Protein AF-A0A5B6TM51-F1 (afdb_monomer_lite)

Organism: NCBI:txid2595005

pLDDT: mean 73.79, std 20.95, range [33.84, 98.06]

Structure (mmCIF, N/CA/C/O backbone):
data_AF-A0A5B6TM51-F1
#
_entry.id   AF-A0A5B6TM51-F1
#
loop_
_atom_site.group_PDB
_atom_site.id
_atom_site.type_symbol
_atom_site.label_atom_id
_atom_site.label_alt_id
_atom_site.label_comp_id
_atom_site.label_asym_id
_atom_site.label_entity_id
_atom_site.label_seq_id
_atom_site.pdbx_PDB_ins_code
_atom_site.Cartn_x
_atom_site.Cartn_y
_atom_site.Cartn_z
_atom_site.occupancy
_atom_site.B_iso_or_equiv
_atom_site.auth_seq_id
_atom_site.auth_comp_id
_atom_site.auth_asym_id
_atom_site.auth_atom_id
_atom_site.pdbx_PDB_model_num
ATOM 1 N N . MET A 1 1 ? -27.254 41.880 65.703 1.00 46.19 1 MET A N 1
ATOM 2 C CA . MET A 1 1 ? -27.679 41.500 64.339 1.00 46.19 1 MET A CA 1
ATOM 3 C C . MET A 1 1 ? -27.504 42.712 63.440 1.00 46.19 1 MET A C 1
ATOM 5 O O . MET A 1 1 ? -28.340 43.599 63.486 1.00 46.19 1 MET A O 1
ATOM 9 N N . LEU A 1 2 ? -26.399 42.795 62.694 1.00 40.69 2 LEU A N 1
ATOM 10 C CA . LEU A 1 2 ? -26.205 43.818 61.663 1.00 40.69 2 LEU A CA 1
ATOM 11 C C . LEU A 1 2 ? -25.762 43.114 60.376 1.00 40.69 2 LEU A C 1
ATOM 13 O O . LEU A 1 2 ? -24.890 42.245 60.404 1.00 40.69 2 LEU A O 1
ATOM 17 N N . PHE A 1 3 ? -26.464 43.439 59.297 1.00 38.25 3 PHE A N 1
ATOM 18 C CA . PHE A 1 3 ? -26.450 42.774 58.002 1.00 38.25 3 PHE A CA 1
ATOM 19 C C . PHE A 1 3 ? -25.117 42.935 57.258 1.00 38.25 3 PHE A C 1
ATOM 21 O O . PHE A 1 3 ? -24.531 44.014 57.217 1.00 38.25 3 PHE A O 1
ATOM 28 N N . ARG A 1 4 ? -24.686 41.842 56.618 1.00 45.03 4 ARG A N 1
ATOM 29 C CA . ARG A 1 4 ? -23.645 41.806 55.585 1.00 45.03 4 ARG A CA 1
ATOM 30 C C . ARG A 1 4 ? -24.209 42.349 54.272 1.00 45.03 4 ARG A C 1
ATOM 32 O O . ARG A 1 4 ? -25.268 41.888 53.865 1.00 45.03 4 ARG A O 1
ATOM 39 N N . LEU A 1 5 ? -23.456 43.193 53.570 1.00 40.41 5 LEU A N 1
ATOM 40 C CA . LEU A 1 5 ? -23.577 43.405 52.123 1.00 40.41 5 LEU A CA 1
ATOM 41 C C . LEU A 1 5 ? -22.170 43.675 51.565 1.00 40.41 5 LEU A C 1
ATOM 43 O O . LEU A 1 5 ? -21.639 44.771 51.697 1.00 40.41 5 LEU A O 1
ATOM 47 N N . PHE A 1 6 ? -21.554 42.647 50.980 1.00 41.78 6 PHE A N 1
ATOM 48 C CA . PHE A 1 6 ? -20.416 42.793 50.072 1.00 41.78 6 PHE A CA 1
ATOM 49 C C . PHE A 1 6 ? -20.972 42.695 48.649 1.00 41.78 6 PHE A C 1
ATOM 51 O O . PHE A 1 6 ? -21.435 41.631 48.241 1.00 41.78 6 PHE A O 1
ATOM 58 N N . SER A 1 7 ? -20.948 43.804 47.912 1.00 41.28 7 SER A N 1
ATOM 59 C CA . SER A 1 7 ? -21.192 43.818 46.469 1.00 41.28 7 SER A CA 1
ATOM 60 C C . SER A 1 7 ? -19.951 43.296 45.752 1.00 41.28 7 SER A C 1
ATOM 62 O O . SER A 1 7 ? -18.908 43.946 45.768 1.00 41.28 7 SER A O 1
ATOM 64 N N . ALA A 1 8 ? -20.062 42.134 45.114 1.00 43.88 8 ALA A N 1
ATOM 65 C CA . ALA A 1 8 ? -19.088 41.661 44.141 1.00 43.88 8 ALA A CA 1
ATOM 66 C C . ALA A 1 8 ? -19.575 42.052 42.737 1.00 43.88 8 ALA A C 1
ATOM 68 O O . ALA A 1 8 ? -20.583 41.537 42.257 1.00 43.88 8 ALA A O 1
ATOM 69 N N . LEU A 1 9 ? -18.869 42.986 42.094 1.00 42.53 9 LEU A N 1
ATOM 70 C CA . LEU A 1 9 ? -19.000 43.251 40.663 1.00 42.53 9 LEU A CA 1
ATOM 71 C C . LEU A 1 9 ? -18.382 42.067 39.903 1.00 42.53 9 LEU A C 1
ATOM 73 O O . LEU A 1 9 ? -17.167 41.873 39.944 1.00 42.53 9 LEU A O 1
ATOM 77 N N . LEU A 1 10 ? -19.206 41.282 39.210 1.00 43.78 10 LEU A N 1
ATOM 78 C CA . LEU A 1 10 ? -18.743 40.275 38.257 1.00 43.78 10 LEU A CA 1
ATOM 79 C C . LEU A 1 10 ? -18.603 40.943 36.879 1.00 43.78 10 LEU A C 1
ATOM 81 O O . LEU A 1 10 ? -19.596 41.249 36.222 1.00 43.78 10 LEU A O 1
ATOM 85 N N . LEU A 1 11 ? -17.367 41.192 36.448 1.00 43.44 11 LEU A N 1
ATOM 86 C CA . LEU A 1 11 ? -17.052 41.550 35.065 1.00 43.44 11 LEU A CA 1
ATOM 87 C C . LEU A 1 11 ? -17.173 40.289 34.200 1.00 43.44 11 LEU A C 1
ATOM 89 O O . LEU A 1 11 ? -16.293 39.432 34.213 1.00 43.44 11 LEU A O 1
ATOM 93 N N . ILE A 1 12 ? -18.270 40.173 33.452 1.00 47.31 12 ILE A N 1
ATOM 94 C CA . ILE A 1 12 ? -18.418 39.168 32.395 1.00 47.31 12 ILE A CA 1
ATOM 95 C C . ILE A 1 12 ? -17.698 39.713 31.159 1.00 47.31 12 ILE A C 1
ATOM 97 O O . ILE A 1 12 ? -18.241 40.510 30.398 1.00 47.31 12 ILE A O 1
ATOM 101 N N . GLY A 1 13 ? -16.440 39.309 30.987 1.00 40.97 13 GLY A N 1
ATOM 102 C CA . GLY A 1 13 ? -15.734 39.460 29.722 1.00 40.97 13 GLY A CA 1
ATOM 103 C C . GLY A 1 13 ? -16.291 38.459 28.713 1.00 40.97 13 GLY A C 1
ATOM 104 O O . GLY A 1 13 ? -16.010 37.266 28.806 1.00 40.97 13 GLY A O 1
ATOM 105 N N . CYS A 1 14 ? -17.081 38.932 27.751 1.00 39.59 14 CYS A N 1
ATOM 106 C CA . CYS A 1 14 ? -17.428 38.156 26.565 1.00 39.59 14 CYS A CA 1
ATOM 107 C C . CYS A 1 14 ? -16.173 37.988 25.700 1.00 39.59 14 CYS A C 1
ATOM 109 O O . CYS A 1 14 ? -15.842 38.857 24.896 1.00 39.59 14 CYS A O 1
ATOM 111 N N . VAL A 1 15 ? -15.473 36.865 25.857 1.00 45.78 15 VAL A N 1
ATOM 112 C CA . VAL A 1 15 ? -14.545 36.374 24.836 1.00 45.78 15 VAL A CA 1
ATOM 113 C C . VAL A 1 15 ? -15.400 35.752 23.740 1.00 45.78 15 VAL A C 1
ATOM 115 O O . VAL A 1 15 ? -15.886 34.629 23.853 1.00 45.78 15 VAL A O 1
ATOM 118 N N . SER A 1 16 ? -15.635 36.518 22.683 1.00 40.84 16 SER A N 1
ATOM 119 C CA . SER A 1 16 ? -16.153 36.011 21.420 1.00 40.84 16 SER A CA 1
ATOM 120 C C . SER A 1 16 ? -15.113 35.072 20.802 1.00 40.84 16 SER A C 1
ATOM 122 O O . SER A 1 16 ? -14.203 35.516 20.107 1.00 40.84 16 SER A O 1
ATOM 124 N N . CYS A 1 17 ? -15.235 33.770 21.071 1.00 33.84 17 CYS A N 1
ATOM 125 C CA . CYS A 1 17 ? -14.559 32.736 20.296 1.00 33.84 17 CYS A CA 1
ATOM 126 C C . CYS A 1 17 ? -15.222 32.662 18.919 1.00 33.84 17 CYS A C 1
ATOM 128 O O . CYS A 1 17 ? -16.233 31.986 18.733 1.00 33.84 17 CYS A O 1
ATOM 130 N N . SER A 1 18 ? -14.655 33.362 17.940 1.00 39.97 18 SER A N 1
ATOM 131 C CA . SER A 1 18 ? -14.829 32.990 16.542 1.00 39.97 18 SER A CA 1
ATOM 132 C C . SER A 1 18 ? -14.228 31.593 16.363 1.00 39.97 18 SER A C 1
ATOM 134 O O . SER A 1 18 ? -13.006 31.445 16.416 1.00 39.97 18 SER A O 1
ATOM 136 N N . LEU A 1 19 ? -15.067 30.569 16.180 1.00 40.62 19 LEU A N 1
ATOM 137 C CA . LEU A 1 19 ? -14.629 29.300 15.603 1.00 40.62 19 LEU A CA 1
ATOM 138 C C . LEU A 1 19 ? -14.178 29.576 14.164 1.00 40.62 19 LEU A C 1
ATOM 140 O O . LEU A 1 19 ? -14.975 29.566 13.231 1.00 40.62 19 LEU A O 1
ATOM 144 N N . SER A 1 20 ? -12.895 29.870 13.992 1.00 45.16 20 SER A N 1
ATOM 145 C CA . SER A 1 20 ? -12.215 29.628 12.729 1.00 45.16 20 SER A CA 1
ATOM 146 C C . SER A 1 20 ? -11.986 28.122 12.617 1.00 45.16 20 SER A C 1
ATOM 148 O O . SER A 1 20 ? -11.352 27.544 13.502 1.00 45.16 20 SER A O 1
ATOM 150 N N . ASP A 1 21 ? -12.511 27.506 11.556 1.00 42.22 21 ASP A N 1
ATOM 151 C CA . ASP A 1 21 ? -12.253 26.113 11.185 1.00 42.22 21 ASP A CA 1
ATOM 152 C C . ASP A 1 21 ? -10.770 25.753 11.372 1.00 42.22 21 ASP A C 1
ATOM 154 O O . ASP A 1 21 ? -9.905 26.478 10.857 1.00 42.22 21 ASP A O 1
ATOM 158 N N . PRO A 1 22 ? -10.432 24.640 12.049 1.00 41.81 22 PRO A N 1
ATOM 159 C CA . PRO A 1 22 ? -9.067 24.165 12.076 1.00 41.81 22 PRO A CA 1
ATOM 160 C C . PRO A 1 22 ? -8.763 23.582 10.696 1.00 41.81 22 PRO A C 1
ATOM 162 O O . PRO A 1 22 ? -8.897 22.387 10.443 1.00 41.81 22 PRO A O 1
ATOM 165 N N . LYS A 1 23 ? -8.307 24.440 9.781 1.00 40.28 23 LYS A N 1
ATOM 166 C CA . LYS A 1 23 ? -7.309 24.019 8.802 1.00 40.28 23 LYS A CA 1
ATOM 167 C C . LYS A 1 23 ? -6.069 23.672 9.611 1.00 40.28 23 LYS A C 1
ATOM 169 O O . LYS A 1 23 ? -5.224 24.527 9.855 1.00 40.28 23 LYS A O 1
ATOM 174 N N . GLU A 1 24 ? -6.051 22.439 10.102 1.00 43.78 24 GLU A N 1
ATOM 175 C CA . GLU A 1 24 ? -4.876 21.790 10.656 1.00 43.78 24 GLU A CA 1
ATOM 176 C C . GLU A 1 24 ? -3.699 22.117 9.737 1.00 43.78 24 GLU A C 1
ATOM 178 O O . GLU A 1 24 ? -3.767 21.940 8.518 1.00 43.78 24 GLU A O 1
ATOM 183 N N . ASP A 1 25 ? -2.679 22.732 10.318 1.00 43.03 25 ASP A N 1
ATOM 184 C CA . ASP A 1 25 ? -1.524 23.251 9.611 1.00 43.03 25 ASP A CA 1
ATOM 185 C C . ASP A 1 25 ? -0.758 22.085 8.969 1.00 43.03 25 ASP A C 1
ATOM 187 O O . ASP A 1 25 ? 0.078 21.433 9.596 1.00 43.03 25 ASP A O 1
ATOM 191 N N . TYR A 1 26 ? -1.068 21.799 7.702 1.00 44.38 26 TYR A N 1
ATOM 192 C CA . TYR A 1 26 ? -0.445 20.738 6.907 1.00 44.38 26 TYR A CA 1
ATOM 193 C C . TYR A 1 26 ? 1.084 20.886 6.799 1.00 44.38 26 TYR A C 1
ATOM 195 O O . TYR A 1 26 ? 1.758 19.939 6.391 1.00 44.38 26 TYR A O 1
ATOM 203 N N . HIS A 1 27 ? 1.654 22.038 7.176 1.00 42.34 27 HIS A N 1
ATOM 204 C CA . HIS A 1 27 ? 3.101 22.224 7.245 1.00 42.34 27 HIS A CA 1
ATOM 205 C C . HIS A 1 27 ? 3.721 21.669 8.537 1.00 42.34 27 HIS A C 1
ATOM 207 O O . HIS A 1 27 ? 4.884 21.269 8.509 1.00 42.34 27 HIS A O 1
ATOM 213 N N . ALA A 1 28 ? 2.965 21.552 9.633 1.00 40.12 28 ALA A N 1
ATOM 214 C CA . ALA A 1 28 ? 3.459 21.045 10.917 1.00 40.12 28 ALA A CA 1
ATOM 215 C C . ALA A 1 28 ? 3.491 19.503 11.014 1.00 40.12 28 ALA A C 1
ATOM 217 O O . ALA A 1 28 ? 4.159 18.951 11.886 1.00 40.12 28 ALA A O 1
ATOM 218 N N . LEU A 1 29 ? 2.812 18.793 10.104 1.00 43.94 29 LEU A N 1
ATOM 219 C CA . LEU A 1 29 ? 2.843 17.322 10.005 1.00 43.94 29 LEU A CA 1
ATOM 220 C C . LEU A 1 29 ? 3.996 16.792 9.134 1.00 43.94 29 LEU A C 1
ATOM 222 O O . LEU A 1 29 ? 4.202 15.578 9.034 1.00 43.94 29 LEU A O 1
ATOM 226 N N . ALA A 1 30 ? 4.784 17.684 8.528 1.00 42.19 30 ALA A N 1
ATOM 227 C CA . ALA A 1 30 ? 6.019 17.310 7.861 1.00 42.19 30 ALA A CA 1
ATOM 228 C C . ALA A 1 30 ? 7.044 16.826 8.907 1.00 42.19 30 ALA A C 1
ATOM 230 O O . ALA A 1 30 ? 7.737 17.617 9.535 1.00 42.19 30 ALA A O 1
ATOM 231 N N . ALA A 1 31 ? 7.135 15.499 9.038 1.00 47.44 31 ALA A N 1
ATOM 232 C CA . ALA A 1 31 ? 8.175 14.739 9.741 1.00 47.44 31 ALA A CA 1
ATOM 233 C C . ALA A 1 31 ? 7.997 14.500 11.253 1.00 47.44 31 ALA A C 1
ATOM 235 O O . ALA A 1 31 ? 8.948 14.623 12.024 1.00 47.44 31 ALA A O 1
ATOM 236 N N . LYS A 1 32 ? 6.829 14.007 11.685 1.00 51.44 32 LYS A N 1
ATOM 237 C CA . LYS A 1 32 ? 6.806 13.188 12.908 1.00 51.44 32 LYS A CA 1
ATOM 238 C C . LYS A 1 32 ? 7.339 11.794 12.572 1.00 51.44 32 LYS A C 1
ATOM 240 O O . LYS A 1 32 ? 6.591 10.937 12.114 1.00 51.44 32 LYS A O 1
ATOM 245 N N . GLU A 1 33 ? 8.641 11.600 12.761 1.00 58.62 33 GLU A N 1
ATOM 246 C CA . GLU A 1 33 ? 9.280 10.294 12.608 1.00 58.62 33 GLU A CA 1
ATOM 247 C C . GLU A 1 33 ? 8.725 9.329 13.665 1.00 58.62 33 GLU A C 1
ATOM 249 O O . GLU A 1 33 ? 8.990 9.474 14.859 1.00 58.62 33 GLU A O 1
ATOM 254 N N . ILE A 1 34 ? 7.926 8.352 13.238 1.00 63.00 34 ILE A N 1
ATOM 255 C CA . ILE A 1 34 ? 7.508 7.244 14.100 1.00 63.00 34 ILE A CA 1
ATOM 256 C C . ILE A 1 34 ? 8.471 6.095 13.825 1.00 63.00 34 ILE A C 1
ATOM 258 O O . ILE A 1 34 ? 8.417 5.482 12.760 1.00 63.00 34 ILE A O 1
ATOM 262 N N . LYS A 1 35 ? 9.370 5.836 14.780 1.00 61.06 35 LYS A N 1
ATOM 263 C CA . LYS A 1 35 ? 10.218 4.642 14.788 1.00 61.06 35 LYS A CA 1
ATOM 264 C C . LYS A 1 35 ? 9.489 3.534 15.522 1.00 61.06 35 LYS A C 1
ATOM 266 O O . LYS A 1 35 ? 9.527 3.468 16.748 1.00 61.06 35 LYS A O 1
ATOM 271 N N . GLU A 1 36 ? 8.841 2.655 14.775 1.00 61.97 36 GLU A N 1
ATOM 272 C CA . GLU A 1 36 ? 8.245 1.442 15.325 1.00 61.97 36 GLU A CA 1
ATOM 273 C C . GLU A 1 36 ? 8.838 0.237 14.599 1.00 61.97 36 GLU A C 1
ATOM 275 O O . GLU A 1 36 ? 8.835 0.203 13.378 1.00 61.97 36 GLU A O 1
ATOM 280 N N . LYS A 1 37 ? 9.366 -0.752 15.335 1.00 66.44 37 LYS A N 1
ATOM 281 C CA . LYS A 1 37 ? 9.727 -2.084 14.797 1.00 66.44 37 LYS A CA 1
ATOM 282 C C . LYS A 1 37 ? 10.584 -2.076 13.508 1.00 66.44 37 LYS A C 1
ATOM 284 O O . LYS A 1 37 ? 10.422 -2.948 12.666 1.00 66.44 37 LYS A O 1
ATOM 289 N N . GLY A 1 38 ? 11.503 -1.116 13.361 1.00 81.81 38 GLY A N 1
ATOM 290 C CA . GLY A 1 38 ? 12.378 -1.008 12.181 1.00 81.81 38 GLY A CA 1
ATOM 291 C C . GLY A 1 38 ? 11.788 -0.229 10.998 1.00 81.81 38 GLY A C 1
ATOM 292 O O . GLY A 1 38 ? 12.394 -0.203 9.930 1.00 81.81 38 GLY A O 1
ATOM 293 N N . PHE A 1 39 ? 10.644 0.431 11.189 1.00 84.00 39 PHE A N 1
ATOM 294 C CA . PHE A 1 39 ? 10.015 1.309 10.206 1.00 84.00 39 PHE A CA 1
ATOM 295 C C . PHE A 1 39 ? 10.262 2.781 10.532 1.00 84.00 39 PHE A C 1
ATOM 297 O O . PHE A 1 39 ? 10.305 3.172 11.699 1.00 84.00 39 PHE A O 1
ATOM 304 N N . ILE A 1 40 ? 10.394 3.591 9.485 1.00 90.31 40 ILE A N 1
ATOM 305 C CA . ILE A 1 40 ? 10.476 5.050 9.532 1.00 90.31 40 ILE A CA 1
ATOM 306 C C . ILE A 1 40 ? 9.285 5.598 8.748 1.00 90.31 40 ILE A C 1
ATOM 308 O O . ILE A 1 40 ? 9.154 5.323 7.554 1.00 90.31 40 ILE A O 1
ATOM 312 N N . ALA A 1 41 ? 8.427 6.378 9.407 1.00 92.06 41 ALA A N 1
ATOM 313 C CA . ALA A 1 41 ? 7.322 7.085 8.763 1.00 92.06 41 ALA A CA 1
ATOM 314 C C . ALA A 1 41 ? 7.600 8.593 8.667 1.00 92.06 41 ALA A C 1
ATOM 316 O O . ALA A 1 41 ? 8.087 9.195 9.621 1.00 92.06 41 ALA A O 1
ATOM 317 N N . SER A 1 42 ? 7.282 9.217 7.533 1.00 92.62 42 SER A N 1
ATOM 318 C CA . SER A 1 42 ? 7.432 10.664 7.323 1.00 92.62 42 SER A CA 1
ATOM 319 C C . SER A 1 42 ? 6.354 11.222 6.389 1.00 92.62 42 SER A C 1
ATOM 321 O O . SER A 1 42 ? 5.788 10.501 5.571 1.00 92.62 42 SER A O 1
ATOM 323 N N . GLY A 1 43 ? 6.040 12.513 6.509 1.00 92.00 43 GLY A N 1
ATOM 324 C CA . GLY A 1 43 ? 5.057 13.166 5.640 1.00 92.00 43 GLY A CA 1
ATOM 325 C C . GLY A 1 43 ? 5.591 13.395 4.222 1.00 92.00 43 GLY A C 1
ATOM 326 O O . GLY A 1 43 ? 6.766 13.713 4.035 1.00 92.00 43 GLY A O 1
ATOM 327 N N . VAL A 1 44 ? 4.723 13.286 3.215 1.00 91.25 44 VAL A N 1
ATOM 328 C CA . VAL A 1 44 ? 5.056 13.620 1.823 1.00 91.25 44 VAL A CA 1
ATOM 329 C C . VAL A 1 44 ? 4.710 15.086 1.551 1.00 91.25 44 VAL A C 1
ATOM 331 O O . VAL A 1 44 ? 3.542 15.473 1.545 1.00 91.25 44 VAL A O 1
ATOM 334 N N . LEU A 1 45 ? 5.730 15.907 1.280 1.00 89.69 45 LEU A N 1
ATOM 335 C CA . LEU A 1 45 ? 5.606 17.364 1.146 1.00 89.69 45 LEU A CA 1
ATOM 336 C C . LEU A 1 45 ? 4.461 17.803 0.215 1.00 89.69 45 LEU A C 1
ATOM 338 O O . LEU A 1 45 ? 4.448 17.484 -0.977 1.00 89.69 45 LEU A O 1
ATOM 342 N N . GLY A 1 46 ? 3.549 18.627 0.732 1.00 89.31 46 GLY A N 1
ATOM 343 C CA . GLY A 1 46 ? 2.426 19.178 -0.032 1.00 89.31 46 GLY A CA 1
ATOM 344 C C . GLY A 1 46 ? 1.307 18.170 -0.304 1.00 89.31 46 GLY A C 1
ATOM 345 O O . GLY A 1 46 ? 0.538 18.364 -1.242 1.00 89.31 46 GLY A O 1
ATOM 346 N N . THR A 1 47 ? 1.244 17.082 0.465 1.00 91.94 47 THR A N 1
ATOM 347 C CA . THR A 1 47 ? 0.139 16.117 0.454 1.00 91.94 47 THR A CA 1
ATOM 348 C C . THR A 1 47 ? -0.135 15.607 1.873 1.00 91.94 47 THR A C 1
ATOM 350 O O . THR A 1 47 ? 0.774 15.634 2.700 1.00 91.94 47 THR A O 1
ATOM 353 N N . PRO A 1 48 ? -1.336 15.080 2.146 1.00 94.12 48 PRO A N 1
ATOM 354 C CA . PRO A 1 48 ? -1.625 14.331 3.374 1.00 94.12 48 PRO A CA 1
ATOM 355 C C . PRO A 1 48 ? -1.035 12.903 3.394 1.00 94.12 48 PRO A C 1
ATOM 357 O O . PRO A 1 48 ? -1.255 12.163 4.348 1.00 94.12 48 PRO A O 1
ATOM 360 N N . ASN A 1 49 ? -0.299 12.485 2.356 1.00 95.69 49 ASN A N 1
ATOM 361 C CA . ASN A 1 49 ? 0.246 11.132 2.258 1.00 95.69 49 ASN A CA 1
ATOM 362 C C . ASN A 1 49 ? 1.427 10.917 3.218 1.00 95.69 49 ASN A C 1
ATOM 364 O O . ASN A 1 49 ? 2.179 11.846 3.533 1.00 95.69 49 ASN A O 1
ATOM 368 N N . VAL A 1 50 ? 1.644 9.659 3.608 1.00 95.94 50 VAL A N 1
ATOM 369 C CA . VAL A 1 50 ? 2.715 9.264 4.538 1.00 95.94 50 VAL A CA 1
ATOM 370 C C . VAL A 1 50 ? 3.643 8.254 3.875 1.00 95.94 50 VAL A C 1
ATOM 372 O O . VAL A 1 50 ? 3.214 7.179 3.470 1.00 95.94 50 VAL A O 1
ATOM 375 N N . LEU A 1 51 ? 4.925 8.588 3.769 1.00 95.38 51 LEU A N 1
ATOM 376 C CA . LEU A 1 51 ? 5.992 7.694 3.330 1.00 95.38 51 LEU A CA 1
ATOM 377 C C . LEU A 1 51 ? 6.377 6.755 4.477 1.00 95.38 51 LEU A C 1
ATOM 379 O O . LEU A 1 51 ? 6.630 7.215 5.586 1.00 95.38 51 LEU A O 1
ATOM 383 N N . ILE A 1 52 ? 6.468 5.457 4.194 1.00 94.75 52 ILE A N 1
ATOM 384 C CA . ILE A 1 52 ? 6.933 4.414 5.113 1.00 94.75 52 ILE A CA 1
ATOM 385 C C . ILE A 1 52 ? 8.155 3.739 4.499 1.00 94.75 52 ILE A C 1
ATOM 387 O O . ILE A 1 52 ? 8.113 3.272 3.357 1.00 94.75 52 ILE A O 1
ATOM 391 N N . GLN A 1 53 ? 9.239 3.662 5.262 1.00 92.75 53 GLN A N 1
ATOM 392 C CA . GLN A 1 53 ? 10.493 3.038 4.856 1.00 92.75 53 GLN A CA 1
ATOM 393 C C . GLN A 1 53 ? 10.917 1.976 5.865 1.00 92.75 53 GLN A C 1
ATOM 395 O O . GLN A 1 53 ? 10.804 2.174 7.071 1.00 92.75 53 GLN A O 1
ATOM 400 N N . ALA A 1 54 ? 11.425 0.867 5.344 1.00 89.44 54 ALA A N 1
ATOM 401 C CA . ALA A 1 54 ? 12.081 -0.208 6.073 1.00 89.44 54 ALA A CA 1
ATOM 402 C C . ALA A 1 54 ? 13.412 -0.534 5.382 1.00 89.44 54 ALA A C 1
ATOM 404 O O . ALA A 1 54 ? 13.710 0.015 4.319 1.00 89.44 54 ALA A O 1
ATOM 405 N N . GLU A 1 55 ? 14.179 -1.467 5.943 1.00 87.69 55 GLU A N 1
ATOM 406 C CA . GLU A 1 55 ? 15.395 -1.979 5.298 1.00 87.69 55 GLU A CA 1
ATOM 407 C C . GLU A 1 55 ? 15.103 -2.599 3.920 1.00 87.69 55 GLU A C 1
ATOM 409 O O . GLU A 1 55 ? 15.848 -2.378 2.969 1.00 87.69 55 GLU A O 1
ATOM 414 N N . ASP A 1 56 ? 13.990 -3.326 3.790 1.00 87.38 56 ASP A N 1
ATOM 415 C CA . ASP A 1 56 ? 13.695 -4.163 2.624 1.00 87.38 56 ASP A CA 1
ATOM 416 C C . ASP A 1 56 ? 12.447 -3.734 1.830 1.00 87.38 56 ASP A C 1
ATOM 418 O O . ASP A 1 56 ? 12.062 -4.398 0.863 1.00 87.38 56 ASP A O 1
ATOM 422 N N . PHE A 1 57 ? 11.797 -2.628 2.211 1.00 90.38 57 PHE A N 1
ATOM 423 C CA . PHE A 1 57 ? 10.731 -2.045 1.404 1.00 90.38 57 PHE A CA 1
ATOM 424 C C . PHE A 1 57 ? 10.564 -0.540 1.604 1.00 90.38 57 PHE A C 1
ATOM 426 O O . PHE A 1 57 ? 11.005 0.081 2.570 1.00 90.38 57 PHE A O 1
ATOM 433 N N . THR A 1 58 ? 9.863 0.072 0.657 1.00 94.25 58 THR A N 1
ATOM 434 C CA . THR A 1 58 ? 9.334 1.425 0.815 1.00 94.25 58 THR A CA 1
ATOM 435 C C . THR A 1 58 ? 7.936 1.481 0.237 1.00 94.25 58 THR A C 1
ATOM 437 O O . THR A 1 58 ? 7.674 0.943 -0.844 1.00 94.25 58 THR A O 1
ATOM 440 N N . GLY A 1 59 ? 7.044 2.143 0.955 1.00 95.62 59 GLY A N 1
ATOM 441 C CA . GLY A 1 59 ? 5.677 2.352 0.526 1.00 95.62 59 GLY A CA 1
ATOM 442 C C . GLY A 1 59 ? 5.157 3.716 0.926 1.00 95.62 59 GLY A C 1
ATOM 443 O O . GLY A 1 59 ? 5.798 4.449 1.669 1.00 95.62 59 GLY A O 1
ATOM 444 N N . VAL A 1 60 ? 3.982 4.055 0.424 1.00 96.94 60 VAL A N 1
ATOM 445 C CA . VAL A 1 60 ? 3.291 5.289 0.780 1.00 96.94 60 VAL A CA 1
ATOM 446 C C . VAL A 1 60 ? 1.838 4.981 1.111 1.00 96.94 60 VAL A C 1
ATOM 448 O O . VAL A 1 60 ? 1.177 4.223 0.402 1.00 96.94 60 VAL A O 1
ATOM 451 N N . ILE A 1 61 ? 1.347 5.549 2.204 1.00 98.00 61 ILE A N 1
ATOM 452 C CA . ILE A 1 61 ? -0.076 5.608 2.512 1.00 98.00 61 ILE A CA 1
ATOM 453 C C . ILE A 1 61 ? -0.666 6.729 1.671 1.00 98.00 61 ILE A C 1
ATOM 455 O O . ILE A 1 61 ? -0.244 7.883 1.779 1.00 98.00 61 ILE A O 1
ATOM 459 N N . ILE A 1 62 ? -1.632 6.374 0.833 1.00 97.12 62 ILE A N 1
ATOM 460 C CA . ILE A 1 62 ? -2.383 7.323 0.027 1.00 97.12 62 ILE A CA 1
ATOM 461 C C . ILE A 1 62 ? -3.621 7.737 0.815 1.00 97.12 62 ILE A C 1
ATOM 463 O O . ILE A 1 62 ? -4.419 6.898 1.232 1.00 97.12 62 ILE A O 1
ATOM 467 N N . ASP A 1 63 ? -3.763 9.041 1.023 1.00 97.00 63 ASP A N 1
ATOM 468 C CA . ASP A 1 63 ? -4.921 9.606 1.701 1.00 97.00 63 ASP A CA 1
ATOM 469 C C . ASP A 1 63 ? -6.215 9.381 0.909 1.00 97.00 63 ASP A C 1
ATOM 471 O O . ASP A 1 63 ? -6.226 9.474 -0.319 1.00 97.00 63 ASP A O 1
ATOM 475 N N . LYS A 1 64 ? -7.326 9.144 1.610 1.00 95.38 64 LYS A N 1
ATOM 476 C CA . LYS A 1 64 ? -8.649 8.943 1.000 1.00 95.38 64 LYS A CA 1
ATOM 477 C C . LYS A 1 64 ? -9.122 10.124 0.148 1.00 95.38 64 LYS A C 1
ATOM 479 O O . LYS A 1 64 ? -9.895 9.924 -0.777 1.00 95.38 64 LYS A O 1
ATOM 484 N N . GLY A 1 65 ? -8.673 11.348 0.445 1.00 92.69 65 GLY A N 1
ATOM 485 C CA . GLY A 1 65 ? -8.985 12.552 -0.326 1.00 92.69 65 GLY A CA 1
ATOM 486 C C . GLY A 1 65 ? -8.217 12.647 -1.647 1.00 92.69 65 GLY A C 1
ATOM 487 O O . GLY A 1 65 ? -8.364 13.627 -2.384 1.00 92.69 65 GLY A O 1
ATOM 488 N N . ASN A 1 66 ? -7.376 11.659 -1.965 1.00 92.25 66 ASN A N 1
ATOM 489 C CA . ASN A 1 66 ? -6.713 11.579 -3.253 1.00 92.25 66 ASN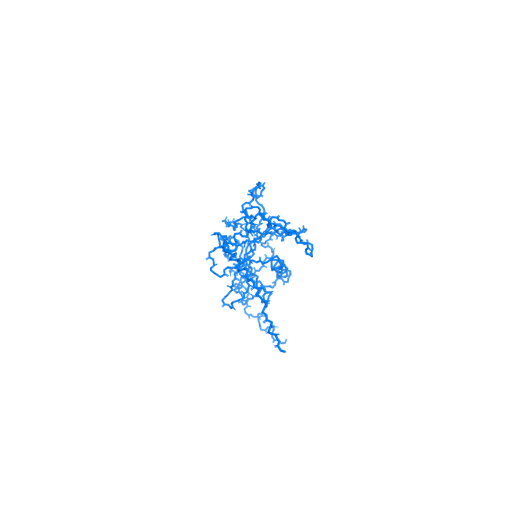 A CA 1
ATOM 490 C C . ASN A 1 66 ? -7.742 11.457 -4.383 1.00 92.25 66 ASN A C 1
ATOM 492 O O . ASN A 1 66 ? -8.558 10.544 -4.394 1.00 92.25 66 ASN A O 1
ATOM 496 N N . LYS A 1 67 ? -7.652 12.337 -5.385 1.00 90.06 67 LYS A N 1
ATOM 497 C CA . LYS A 1 67 ? -8.582 12.381 -6.530 1.00 90.06 67 LYS A CA 1
ATOM 498 C C . LYS A 1 67 ? -8.611 11.098 -7.361 1.00 90.06 67 LYS A C 1
ATOM 500 O O . LYS A 1 67 ? -9.534 10.903 -8.142 1.00 90.06 67 LYS A O 1
ATOM 505 N N . ASP A 1 68 ? -7.577 10.273 -7.240 1.00 88.44 68 ASP A N 1
ATOM 506 C CA . ASP A 1 68 ? -7.486 8.996 -7.932 1.00 88.44 68 ASP A CA 1
ATOM 507 C C . ASP A 1 68 ? -8.228 7.861 -7.200 1.00 88.44 68 ASP A C 1
ATOM 509 O O . ASP A 1 68 ? -8.320 6.760 -7.743 1.00 88.44 68 ASP A O 1
ATOM 513 N N . ILE A 1 69 ? -8.732 8.109 -5.985 1.00 88.19 69 ILE A N 1
ATOM 514 C CA . ILE A 1 69 ? -9.593 7.205 -5.219 1.00 88.19 69 ILE A CA 1
ATOM 515 C C . ILE A 1 69 ? -11.042 7.659 -5.423 1.00 88.19 69 ILE A C 1
ATOM 517 O O . ILE A 1 69 ? -11.410 8.775 -5.071 1.00 88.19 69 ILE A O 1
ATOM 521 N N . VAL A 1 70 ? -11.855 6.787 -6.019 1.00 84.69 70 VAL A N 1
ATOM 522 C CA . VAL A 1 70 ? -13.269 7.048 -6.362 1.00 84.69 70 VAL A CA 1
ATOM 523 C C . VAL A 1 70 ? -14.239 6.189 -5.544 1.00 84.69 70 VAL A C 1
ATOM 525 O O . VAL A 1 70 ? -15.381 5.990 -5.941 1.00 84.69 70 VAL A O 1
ATOM 528 N N . ASP A 1 71 ? -13.761 5.627 -4.437 1.00 85.62 71 ASP A N 1
ATOM 529 C CA . ASP A 1 71 ? -14.523 4.732 -3.572 1.00 85.62 71 ASP A CA 1
ATOM 530 C C . ASP A 1 71 ? -15.062 5.510 -2.365 1.00 85.62 71 ASP A C 1
ATOM 532 O O . ASP A 1 71 ? -14.288 5.989 -1.536 1.00 85.62 71 ASP A O 1
ATOM 536 N N . ASP A 1 72 ? -16.386 5.629 -2.255 1.00 88.25 72 ASP A N 1
ATOM 537 C CA . ASP A 1 72 ? -17.044 6.328 -1.142 1.00 88.25 72 ASP A CA 1
ATOM 538 C C . ASP A 1 72 ? -16.828 5.626 0.211 1.00 88.25 72 ASP A C 1
ATOM 540 O O . ASP A 1 72 ? -16.978 6.240 1.269 1.00 88.25 72 ASP A O 1
ATOM 544 N N . SER A 1 73 ? -16.432 4.349 0.195 1.00 93.88 73 SER A N 1
ATOM 545 C CA . SER A 1 73 ? -16.040 3.595 1.387 1.00 93.88 73 SER A CA 1
ATOM 546 C C . SER A 1 73 ? -14.569 3.807 1.775 1.00 93.88 73 SER A C 1
ATOM 548 O O . SER A 1 73 ? -14.080 3.184 2.721 1.00 93.88 73 SER A O 1
ATOM 550 N N . ALA A 1 74 ? -13.834 4.675 1.074 1.00 96.44 74 ALA A N 1
ATOM 551 C CA . ALA A 1 74 ? -12.414 4.863 1.320 1.00 96.44 74 ALA A CA 1
ATOM 552 C C . ALA A 1 74 ? -12.107 5.440 2.712 1.00 96.44 74 ALA A C 1
ATOM 554 O O . ALA A 1 74 ? -12.770 6.343 3.236 1.00 96.44 74 ALA A O 1
ATOM 555 N N . PHE A 1 75 ? -11.003 4.973 3.285 1.00 97.62 75 PHE A N 1
ATOM 556 C CA . PHE A 1 75 ? -10.392 5.550 4.475 1.00 97.62 75 PHE A CA 1
ATOM 557 C C . PHE A 1 75 ? -8.881 5.693 4.284 1.00 97.62 75 PHE A C 1
ATOM 559 O O . PHE A 1 75 ? -8.282 4.988 3.476 1.00 97.62 75 PHE A O 1
ATOM 566 N N . THR A 1 76 ? -8.260 6.601 5.039 1.00 97.94 76 THR A N 1
ATOM 567 C CA . THR A 1 76 ? -6.798 6.747 5.076 1.00 97.94 76 THR A CA 1
ATOM 568 C C . THR A 1 76 ? -6.241 5.751 6.092 1.00 97.94 76 THR A C 1
ATOM 570 O O . THR A 1 76 ? -6.560 5.889 7.278 1.00 97.94 76 THR A O 1
ATOM 573 N N . PRO A 1 77 ? -5.467 4.733 5.672 1.00 97.81 77 PRO A N 1
ATOM 574 C CA . PRO A 1 77 ? -4.848 3.793 6.603 1.00 97.81 77 PRO A CA 1
ATOM 575 C C . PRO A 1 77 ? -3.930 4.496 7.598 1.00 97.81 77 PRO A C 1
ATOM 577 O O . PRO A 1 77 ? -3.282 5.484 7.251 1.00 97.81 77 PRO A O 1
ATOM 580 N N . THR A 1 78 ? -3.823 3.969 8.816 1.00 96.00 78 THR A N 1
ATOM 581 C CA . THR A 1 78 ? -2.749 4.394 9.726 1.00 96.00 78 THR A CA 1
ATOM 582 C C . THR A 1 78 ? -1.421 3.724 9.361 1.00 96.00 78 THR A C 1
ATOM 584 O O . THR A 1 78 ? -1.374 2.766 8.581 1.00 96.00 78 THR A O 1
ATOM 587 N N . VAL A 1 79 ? -0.319 4.209 9.941 1.00 94.56 79 VAL A N 1
ATOM 588 C CA . VAL A 1 79 ? 1.012 3.597 9.777 1.00 94.56 79 VAL A CA 1
ATOM 589 C C . VAL A 1 79 ? 1.001 2.146 10.261 1.00 94.56 79 VAL A C 1
ATOM 591 O O . VAL A 1 79 ? 1.492 1.257 9.567 1.00 94.56 79 VAL A O 1
ATOM 594 N N . GLU A 1 80 ? 0.369 1.886 11.402 1.00 93.19 80 GLU A N 1
ATOM 595 C CA . GLU A 1 80 ? 0.249 0.558 12.001 1.00 93.19 80 GLU A CA 1
ATOM 596 C C . GLU A 1 80 ? -0.571 -0.385 11.114 1.00 93.19 80 GLU A C 1
ATOM 598 O O . GLU A 1 80 ? -0.219 -1.555 10.962 1.00 93.19 80 GLU A O 1
ATOM 603 N N . GLU A 1 81 ? -1.638 0.115 10.487 1.00 96.19 81 GLU A N 1
ATOM 604 C CA . GLU A 1 81 ? -2.466 -0.663 9.563 1.00 96.19 81 GLU A CA 1
ATOM 605 C C . GLU A 1 81 ? -1.737 -1.001 8.265 1.00 96.19 81 GLU A C 1
ATOM 607 O O . GLU A 1 81 ? -1.848 -2.128 7.785 1.00 96.19 81 GLU A O 1
ATOM 612 N N . ALA A 1 82 ? -0.961 -0.064 7.717 1.00 96.56 82 ALA A N 1
ATOM 613 C CA . ALA A 1 82 ? -0.136 -0.312 6.539 1.00 96.56 82 ALA A CA 1
ATOM 614 C C . ALA A 1 82 ? 0.976 -1.335 6.831 1.00 96.56 82 ALA A C 1
ATOM 616 O O . ALA A 1 82 ? 1.183 -2.261 6.048 1.00 96.56 82 ALA A O 1
ATOM 617 N N . ILE A 1 83 ? 1.645 -1.226 7.986 1.00 94.38 83 ILE A N 1
ATOM 618 C CA . ILE A 1 83 ? 2.647 -2.206 8.439 1.00 94.38 83 ILE A CA 1
ATOM 619 C C . ILE A 1 83 ? 1.999 -3.579 8.658 1.00 94.38 83 ILE A C 1
ATOM 621 O O . ILE A 1 83 ? 2.535 -4.606 8.241 1.00 94.38 83 ILE A O 1
ATOM 625 N N . LEU A 1 84 ? 0.826 -3.619 9.294 1.00 95.12 84 LEU A N 1
ATOM 626 C CA . LEU A 1 84 ? 0.071 -4.852 9.481 1.00 95.12 84 LEU A CA 1
ATOM 627 C C . LEU A 1 84 ? -0.323 -5.476 8.135 1.00 95.12 84 LEU A C 1
ATOM 629 O O . LEU A 1 84 ? -0.187 -6.689 7.975 1.00 95.12 84 LEU A O 1
ATOM 633 N N . ALA A 1 85 ? -0.769 -4.671 7.170 1.00 96.44 85 ALA A N 1
ATOM 634 C CA . ALA A 1 85 ? -1.107 -5.138 5.831 1.00 96.44 85 ALA A CA 1
ATOM 635 C C . ALA A 1 85 ? 0.109 -5.716 5.094 1.00 96.44 85 ALA A C 1
ATOM 637 O O . ALA A 1 85 ? -0.007 -6.794 4.516 1.00 96.44 85 ALA A O 1
ATOM 638 N N . GLU A 1 86 ? 1.276 -5.064 5.159 1.00 95.19 86 GLU A N 1
ATOM 639 C CA . GLU A 1 86 ? 2.528 -5.581 4.579 1.00 95.19 86 GLU A CA 1
ATOM 640 C C . GLU A 1 86 ? 2.904 -6.938 5.193 1.00 95.19 86 GLU A C 1
ATOM 642 O O . GLU A 1 86 ? 3.237 -7.873 4.466 1.00 95.19 86 GLU A O 1
ATOM 647 N N . ASN A 1 87 ? 2.792 -7.084 6.518 1.00 92.81 87 ASN A N 1
ATOM 648 C CA . ASN A 1 87 ? 3.092 -8.344 7.202 1.00 92.81 87 ASN A CA 1
ATOM 649 C C . ASN A 1 87 ? 2.124 -9.469 6.804 1.00 92.81 87 ASN A C 1
ATOM 651 O O . ASN A 1 87 ? 2.559 -10.588 6.531 1.00 92.81 87 ASN A O 1
ATOM 655 N N . ILE A 1 88 ? 0.818 -9.181 6.740 1.00 92.94 88 ILE A N 1
ATOM 656 C CA . ILE A 1 88 ? -0.185 -10.154 6.283 1.00 92.94 88 ILE A CA 1
ATOM 657 C C . ILE A 1 88 ? 0.086 -10.539 4.828 1.00 92.94 88 ILE A C 1
ATOM 659 O O . ILE A 1 88 ? 0.119 -11.725 4.513 1.00 92.94 88 ILE A O 1
ATOM 663 N N . MET A 1 89 ? 0.327 -9.556 3.955 1.00 92.19 89 MET A N 1
ATOM 664 C CA . MET A 1 89 ? 0.646 -9.785 2.548 1.00 92.19 89 MET A CA 1
ATOM 665 C C . MET A 1 89 ? 1.858 -10.706 2.414 1.00 92.19 89 MET A C 1
ATOM 667 O O . MET A 1 89 ? 1.758 -11.735 1.754 1.00 92.19 89 MET A O 1
ATOM 671 N N . ARG A 1 90 ? 2.978 -10.388 3.071 1.00 89.75 90 ARG A N 1
ATOM 672 C CA . ARG A 1 90 ? 4.186 -11.227 3.060 1.00 89.75 90 ARG A CA 1
ATOM 673 C C . ARG A 1 90 ? 3.897 -12.651 3.502 1.00 89.75 90 ARG A C 1
ATOM 675 O O . ARG A 1 90 ? 4.289 -13.577 2.802 1.00 89.75 90 ARG A O 1
ATOM 682 N N . ASN A 1 91 ? 3.130 -12.822 4.577 1.00 87.56 91 ASN A N 1
ATOM 683 C CA . ASN A 1 91 ? 2.726 -14.145 5.030 1.00 87.56 91 ASN A CA 1
ATOM 684 C C . ASN A 1 91 ? 1.896 -14.888 3.968 1.00 87.56 91 ASN A C 1
ATOM 686 O O . ASN A 1 91 ? 2.210 -16.034 3.669 1.00 87.56 91 ASN A O 1
ATOM 690 N N . CYS A 1 92 ? 0.905 -14.240 3.337 1.00 82.56 92 CYS A N 1
ATOM 691 C CA . CYS A 1 92 ? 0.120 -14.829 2.238 1.00 82.56 92 CYS A CA 1
ATOM 692 C C . CYS A 1 92 ? 1.009 -15.293 1.077 1.00 82.56 92 CYS A C 1
ATOM 694 O O . CYS A 1 92 ? 0.760 -16.345 0.484 1.00 82.56 92 CYS A O 1
ATOM 696 N N . PHE A 1 93 ? 2.056 -14.522 0.761 1.00 78.44 93 PHE A N 1
ATOM 697 C CA . PHE A 1 93 ? 3.083 -14.960 -0.170 1.00 78.44 93 PHE A CA 1
ATOM 698 C C . PHE A 1 93 ? 3.796 -16.187 0.403 1.00 78.44 93 PHE A C 1
ATOM 700 O O . PHE A 1 93 ? 3.740 -17.241 -0.216 1.00 78.44 93 PHE A O 1
ATOM 707 N N . ASP A 1 94 ? 4.431 -16.121 1.569 1.00 74.94 94 ASP A N 1
ATOM 708 C CA . ASP A 1 94 ? 5.250 -17.200 2.146 1.00 74.94 94 ASP A CA 1
ATOM 709 C C . ASP A 1 94 ? 4.570 -18.568 2.165 1.00 74.94 94 ASP A C 1
ATOM 711 O O . ASP A 1 94 ? 5.136 -19.526 1.632 1.00 74.94 94 ASP A O 1
ATOM 715 N N . ILE A 1 95 ? 3.332 -18.639 2.643 1.00 63.81 95 ILE A N 1
ATOM 716 C CA . ILE A 1 95 ? 2.580 -19.894 2.750 1.00 63.81 95 ILE A CA 1
ATOM 717 C C . ILE A 1 95 ? 1.867 -20.302 1.445 1.00 63.81 95 ILE A C 1
ATOM 719 O O . ILE A 1 95 ? 1.231 -21.353 1.404 1.00 63.81 95 ILE A O 1
ATOM 723 N N . ASN A 1 96 ? 1.964 -19.497 0.375 1.00 60.25 96 ASN A N 1
ATOM 724 C CA . ASN A 1 96 ? 1.236 -19.650 -0.895 1.00 60.25 96 ASN A CA 1
ATOM 725 C C . ASN A 1 96 ? -0.284 -19.860 -0.719 1.00 60.25 96 ASN A C 1
ATOM 727 O O . ASN A 1 96 ? -0.936 -20.419 -1.603 1.00 60.25 96 ASN A O 1
ATOM 731 N N . THR A 1 97 ? -0.867 -19.449 0.411 1.00 52.84 97 THR A N 1
ATOM 732 C CA . THR A 1 97 ? -2.305 -19.590 0.645 1.00 52.84 97 THR A CA 1
ATOM 733 C C . THR A 1 97 ? -2.976 -18.258 0.384 1.00 52.84 97 THR A C 1
ATOM 735 O O . THR A 1 97 ? -2.743 -17.277 1.090 1.00 52.84 97 THR A O 1
ATOM 738 N N . VAL A 1 98 ? -3.847 -18.253 -0.613 1.00 55.12 98 VAL A N 1
ATOM 739 C CA . VAL A 1 98 ? -4.856 -17.218 -0.799 1.00 55.12 98 VAL A CA 1
ATOM 740 C C . VAL A 1 98 ? -6.183 -17.879 -0.512 1.00 55.12 98 VAL A C 1
ATOM 742 O O . VAL A 1 98 ? -6.407 -19.033 -0.880 1.00 55.12 98 VAL A O 1
ATOM 745 N N . ASP A 1 99 ? -7.037 -17.177 0.213 1.00 49.19 99 ASP A N 1
ATOM 746 C CA . ASP A 1 99 ? -8.352 -17.694 0.518 1.00 49.19 99 ASP A CA 1
ATOM 747 C C . ASP A 1 99 ? -9.172 -17.884 -0.760 1.00 49.19 99 ASP A C 1
ATOM 749 O O . ASP A 1 99 ? -9.481 -16.918 -1.455 1.00 49.19 99 ASP A O 1
ATOM 753 N N . TYR A 1 100 ? -9.561 -19.126 -1.044 1.00 46.72 100 TYR A N 1
ATOM 754 C CA . TYR A 1 100 ? -10.436 -19.459 -2.167 1.00 46.72 100 TYR A CA 1
ATOM 755 C C . TYR A 1 100 ? -11.832 -18.824 -2.044 1.00 46.72 100 TYR A C 1
ATOM 757 O O . TYR A 1 100 ? -12.514 -18.692 -3.057 1.00 46.72 100 TYR A O 1
ATOM 765 N N . ALA A 1 101 ? -12.244 -18.396 -0.842 1.00 45.34 101 ALA A N 1
ATOM 766 C CA . ALA A 1 101 ? -13.518 -17.712 -0.621 1.00 45.34 101 ALA A CA 1
ATOM 767 C C . ALA A 1 101 ? -13.495 -16.205 -0.968 1.00 45.34 101 ALA A C 1
ATOM 769 O O . ALA A 1 101 ? -14.559 -15.611 -1.099 1.00 45.34 101 ALA A O 1
ATOM 770 N N . PHE A 1 102 ? -12.319 -15.587 -1.165 1.00 46.00 102 PHE A N 1
ATOM 771 C CA . PHE A 1 102 ? -12.177 -14.144 -1.440 1.00 46.00 102 PHE A CA 1
ATOM 772 C C . PHE A 1 102 ? -12.046 -13.816 -2.941 1.00 46.00 102 PHE A C 1
ATOM 774 O O . PHE A 1 102 ? -11.343 -12.883 -3.322 1.00 46.00 102 PHE A O 1
ATOM 781 N N . ASP A 1 103 ? -12.713 -14.586 -3.805 1.00 51.00 103 ASP A N 1
ATOM 782 C CA . ASP A 1 103 ? -12.538 -14.557 -5.264 1.00 51.00 103 ASP A CA 1
ATOM 783 C C . ASP A 1 103 ? -11.113 -15.001 -5.655 1.00 51.00 103 ASP A C 1
ATOM 785 O O . ASP A 1 103 ? -10.154 -14.222 -5.693 1.00 51.00 103 ASP A O 1
ATOM 789 N N . SER A 1 104 ? -10.984 -16.320 -5.855 1.00 50.09 104 SER A N 1
ATOM 790 C CA . SER A 1 104 ? -9.745 -17.084 -6.043 1.00 50.09 104 SER A CA 1
ATOM 791 C C . SER A 1 104 ? -8.665 -16.304 -6.791 1.00 50.09 104 SER A C 1
ATOM 793 O O . SER A 1 104 ? -8.735 -16.111 -8.007 1.00 50.09 104 SER A O 1
ATOM 795 N N . ALA A 1 105 ? -7.628 -15.886 -6.076 1.00 54.00 105 ALA A N 1
ATOM 796 C CA . ALA A 1 105 ? -6.469 -15.279 -6.696 1.00 54.00 105 ALA A CA 1
ATOM 797 C C . ALA A 1 105 ? -5.252 -16.144 -6.383 1.00 54.00 105 ALA A C 1
ATOM 799 O O . ALA A 1 105 ? -4.721 -16.123 -5.282 1.00 54.00 105 ALA A O 1
ATOM 800 N N . TYR A 1 106 ? -4.826 -16.964 -7.339 1.00 60.81 106 TYR A N 1
ATOM 801 C CA . TYR A 1 106 ? -3.612 -17.752 -7.178 1.00 60.81 106 TYR A CA 1
ATOM 802 C C . TYR A 1 106 ? -2.397 -16.822 -7.261 1.00 60.81 106 TYR A C 1
ATOM 804 O O . TYR A 1 106 ? -2.101 -16.263 -8.320 1.00 60.81 106 TYR A O 1
ATOM 812 N N . ILE A 1 107 ? -1.686 -16.649 -6.146 1.00 64.50 107 ILE A N 1
ATOM 813 C CA . ILE A 1 107 ? -0.396 -15.961 -6.144 1.00 64.50 107 ILE A CA 1
ATOM 814 C C . ILE A 1 107 ? 0.654 -16.940 -6.664 1.00 64.50 107 ILE A C 1
ATOM 816 O O . ILE A 1 107 ? 1.198 -17.763 -5.927 1.00 64.50 107 ILE A O 1
ATOM 820 N N . ASN A 1 108 ? 0.965 -16.848 -7.953 1.00 67.00 108 ASN A N 1
ATOM 821 C CA . ASN A 1 108 ? 2.114 -17.549 -8.496 1.00 67.00 108 ASN A CA 1
ATOM 822 C C . ASN A 1 108 ? 3.376 -16.719 -8.246 1.00 67.00 108 ASN A C 1
ATOM 824 O O . ASN A 1 108 ? 3.669 -15.787 -8.993 1.00 67.00 108 ASN A O 1
ATOM 828 N N . LYS A 1 109 ? 4.171 -17.079 -7.233 1.00 67.25 109 LYS A N 1
ATOM 829 C CA . LYS A 1 109 ? 5.463 -16.416 -6.968 1.00 67.25 109 LYS A CA 1
ATOM 830 C C . LYS A 1 109 ? 6.412 -16.412 -8.165 1.00 67.25 109 LYS A C 1
ATOM 832 O O . LYS A 1 109 ? 7.276 -15.554 -8.235 1.00 67.25 109 LYS A O 1
ATOM 837 N N . ARG A 1 110 ? 6.272 -17.356 -9.103 1.00 68.12 110 ARG A N 1
ATOM 838 C CA . ARG A 1 110 ? 7.097 -17.400 -10.323 1.00 68.12 110 ARG A CA 1
ATOM 839 C C . ARG A 1 110 ? 6.697 -16.335 -11.346 1.00 68.12 110 ARG A C 1
ATOM 841 O O . ARG A 1 110 ? 7.427 -16.113 -12.304 1.00 68.12 110 ARG A O 1
ATOM 848 N N . GLU A 1 111 ? 5.529 -15.722 -11.176 1.00 71.19 111 GLU A N 1
ATOM 849 C CA . GLU A 1 111 ? 4.987 -14.689 -12.063 1.00 71.19 111 GLU A CA 1
ATOM 850 C C . GLU A 1 111 ? 5.249 -13.275 -11.548 1.00 71.19 111 GLU A C 1
ATOM 852 O O . GLU A 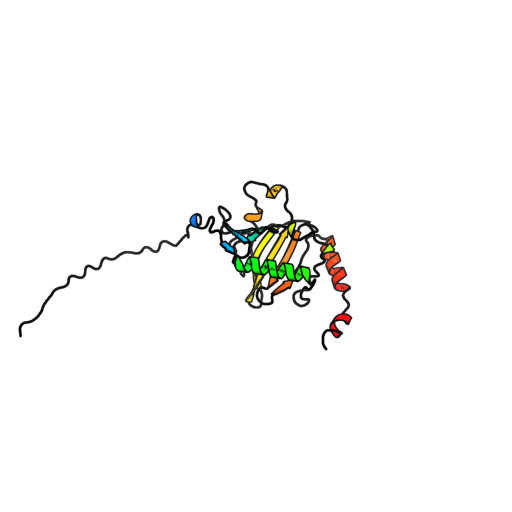1 111 ? 4.892 -12.315 -12.225 1.00 71.19 111 GLU A O 1
ATOM 857 N N . ILE A 1 112 ? 5.884 -13.135 -10.384 1.00 78.94 112 ILE A N 1
ATOM 858 C CA . ILE A 1 112 ? 6.334 -11.853 -9.851 1.00 78.94 112 ILE A CA 1
ATOM 859 C C . ILE A 1 112 ? 7.812 -11.926 -9.466 1.00 78.94 112 ILE A C 1
ATOM 861 O O . ILE A 1 112 ? 8.398 -12.997 -9.338 1.00 78.94 112 ILE A O 1
ATOM 865 N N . GLU A 1 113 ? 8.432 -10.770 -9.323 1.00 83.81 113 GLU A N 1
ATOM 866 C CA . GLU A 1 113 ? 9.802 -10.636 -8.847 1.00 83.81 113 GLU A CA 1
ATOM 867 C C . GLU A 1 113 ? 9.861 -10.712 -7.304 1.00 83.81 113 GLU A C 1
ATOM 869 O O . GLU A 1 113 ? 8.816 -10.734 -6.641 1.00 83.81 113 GLU A O 1
ATOM 874 N N . PRO A 1 114 ? 11.060 -10.758 -6.691 1.00 87.38 114 PRO A N 1
ATOM 875 C CA . PRO A 1 114 ? 11.190 -10.664 -5.241 1.00 87.38 114 PRO A CA 1
ATOM 876 C C . PRO A 1 114 ? 10.501 -9.414 -4.684 1.00 87.38 114 PRO A C 1
ATOM 878 O O . PRO A 1 114 ? 10.613 -8.328 -5.249 1.00 87.38 114 PRO A O 1
ATOM 881 N N . LEU A 1 115 ? 9.822 -9.545 -3.541 1.00 88.94 115 LEU A N 1
ATOM 882 C CA . LEU A 1 115 ? 9.038 -8.451 -2.959 1.00 88.94 115 LEU A CA 1
ATOM 883 C C . LEU A 1 115 ? 9.862 -7.175 -2.729 1.00 88.94 115 LEU A C 1
ATOM 885 O O . LEU A 1 115 ? 9.320 -6.088 -2.882 1.00 88.94 115 LEU A O 1
ATOM 889 N N . MET A 1 116 ? 11.154 -7.266 -2.411 1.00 89.81 116 MET A N 1
ATOM 890 C CA . MET A 1 116 ? 12.026 -6.093 -2.211 1.00 89.81 116 MET A CA 1
ATOM 891 C C . MET A 1 116 ? 12.198 -5.204 -3.457 1.00 89.81 116 MET A C 1
ATOM 893 O O . MET A 1 116 ? 12.528 -4.030 -3.333 1.00 89.81 116 MET A O 1
ATOM 897 N N . GLU A 1 117 ? 11.907 -5.721 -4.654 1.00 90.19 117 GLU A N 1
ATOM 898 C CA . GLU A 1 117 ? 12.024 -4.981 -5.920 1.00 90.19 117 GLU A CA 1
ATOM 899 C C . GLU A 1 117 ? 10.867 -4.000 -6.170 1.00 90.19 117 GLU A C 1
ATOM 901 O O . GLU A 1 117 ? 10.903 -3.199 -7.111 1.00 90.19 117 GLU A O 1
ATOM 906 N N . TYR A 1 118 ? 9.818 -4.063 -5.347 1.00 91.94 118 TYR A N 1
ATOM 907 C CA . TYR A 1 118 ? 8.613 -3.258 -5.516 1.00 91.94 118 TYR A CA 1
ATOM 908 C C . TYR A 1 118 ? 8.587 -2.048 -4.572 1.00 91.94 118 TYR A C 1
ATOM 910 O O . TYR A 1 118 ? 9.062 -2.069 -3.439 1.00 91.94 118 TYR A O 1
ATOM 918 N N . ARG A 1 119 ? 7.933 -0.976 -4.998 1.00 94.25 119 ARG A N 1
ATOM 919 C CA . ARG A 1 119 ? 7.370 0.045 -4.112 1.00 94.25 119 ARG A CA 1
ATOM 920 C C . ARG A 1 119 ? 5.905 -0.260 -3.855 1.00 94.25 119 ARG A C 1
ATOM 922 O O . ARG A 1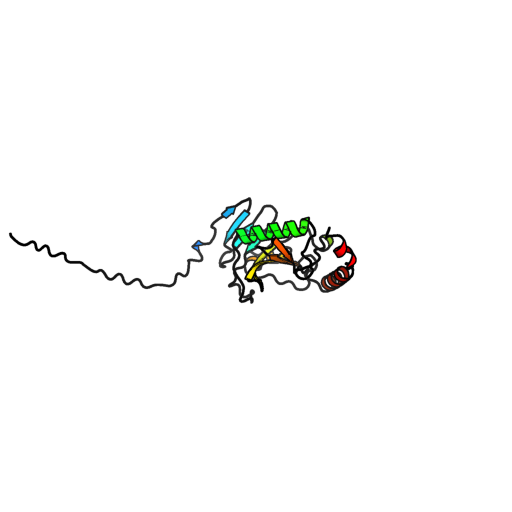 119 ? 5.263 -0.893 -4.692 1.00 94.25 119 ARG A O 1
ATOM 929 N N . ARG A 1 120 ? 5.399 0.181 -2.700 1.00 95.81 120 ARG A N 1
ATOM 930 C CA . ARG A 1 120 ? 4.002 -0.027 -2.289 1.00 95.81 120 ARG A CA 1
ATOM 931 C C . ARG A 1 120 ? 3.207 1.272 -2.306 1.00 95.81 120 ARG A C 1
ATOM 933 O O . ARG A 1 120 ? 3.727 2.324 -1.939 1.00 95.81 120 ARG A O 1
ATOM 940 N N . GLN A 1 121 ? 1.930 1.179 -2.647 1.00 97.12 121 GLN A N 1
ATOM 941 C CA . GLN A 1 121 ? 0.923 2.169 -2.263 1.00 97.12 121 GLN A CA 1
ATOM 942 C C . GLN A 1 121 ? -0.178 1.474 -1.479 1.00 97.12 121 GLN A C 1
ATOM 944 O O . GLN A 1 121 ? -0.703 0.465 -1.949 1.00 97.12 121 GLN A O 1
ATOM 949 N N . TYR A 1 122 ? -0.518 2.028 -0.321 1.00 98.00 122 TYR A N 1
ATOM 950 C CA . TYR A 1 122 ? -1.570 1.533 0.557 1.00 98.00 122 TYR A CA 1
ATOM 951 C C . TYR A 1 122 ? -2.770 2.474 0.495 1.00 98.00 122 TYR A C 1
ATOM 953 O O . TYR A 1 122 ? -2.632 3.668 0.763 1.00 98.00 122 TYR A O 1
ATOM 961 N N . SER A 1 123 ? -3.941 1.935 0.171 1.00 97.88 123 SER A N 1
ATOM 962 C CA . SER A 1 123 ? -5.220 2.656 0.176 1.00 97.88 123 SER A CA 1
ATOM 963 C C . SER A 1 123 ? -6.270 1.823 0.905 1.00 97.88 123 SER A C 1
ATOM 965 O O . SER A 1 123 ? -6.389 0.629 0.623 1.00 97.88 123 SER A O 1
ATOM 967 N N . GLY A 1 124 ? -7.020 2.425 1.827 1.00 97.50 124 GLY A N 1
ATOM 968 C CA . GLY A 1 124 ? -8.025 1.728 2.631 1.00 97.50 124 GLY A CA 1
ATOM 969 C C . GLY A 1 124 ? -9.435 1.878 2.075 1.00 97.50 124 GLY A C 1
ATOM 970 O O . GLY A 1 124 ? -9.780 2.940 1.564 1.00 97.50 124 GLY A O 1
ATOM 971 N N . PHE A 1 125 ? -10.250 0.835 2.210 1.00 97.44 125 PHE A N 1
ATOM 972 C CA . PHE A 1 125 ? -11.688 0.850 1.932 1.00 97.44 125 PHE A CA 1
ATOM 973 C C . PHE A 1 125 ? -12.424 -0.169 2.815 1.00 97.44 125 PHE A C 1
ATOM 975 O O . PHE A 1 125 ? -11.801 -1.087 3.361 1.00 97.44 125 PHE A O 1
ATOM 982 N N . TYR A 1 126 ? -13.734 -0.007 2.990 1.00 95.69 126 TYR A N 1
ATOM 983 C CA . TYR A 1 126 ? -14.555 -0.994 3.699 1.00 95.69 126 TYR A CA 1
ATOM 984 C C . TYR A 1 126 ? -15.174 -1.973 2.697 1.00 95.69 126 TYR A C 1
ATOM 986 O O . TYR A 1 126 ? -15.703 -1.554 1.672 1.00 95.69 126 TYR A O 1
ATOM 994 N N . ASN A 1 127 ? -15.113 -3.278 2.975 1.00 91.12 127 ASN A N 1
ATOM 995 C CA . ASN A 1 127 ? -15.843 -4.266 2.171 1.00 91.12 127 ASN A CA 1
ATOM 996 C C . ASN A 1 127 ? -17.350 -4.259 2.496 1.00 91.12 127 ASN A C 1
ATOM 998 O O . ASN A 1 127 ? -17.818 -3.510 3.356 1.00 91.12 127 ASN A O 1
ATOM 1002 N N . GLU A 1 128 ? -18.110 -5.113 1.809 1.00 90.56 128 GLU A N 1
ATOM 1003 C CA . GLU A 1 128 ? -19.564 -5.244 1.985 1.00 90.56 128 GLU A CA 1
ATOM 1004 C C . GLU A 1 128 ? -19.946 -5.654 3.418 1.00 90.56 128 GLU A C 1
ATOM 1006 O O . GLU A 1 128 ? -21.007 -5.281 3.914 1.00 90.56 128 GLU A O 1
ATOM 1011 N N . GLU A 1 129 ? -19.053 -6.352 4.120 1.00 93.25 129 GLU A N 1
ATOM 1012 C CA . GLU A 1 129 ? -19.203 -6.727 5.526 1.00 93.25 129 GLU A CA 1
ATOM 1013 C C . GLU A 1 129 ? -18.806 -5.614 6.522 1.00 93.25 129 GLU A C 1
ATOM 1015 O O . GLU A 1 129 ? -18.850 -5.826 7.738 1.00 93.25 129 GLU A O 1
ATOM 1020 N N . GLY A 1 130 ? -18.408 -4.430 6.044 1.00 95.31 130 GLY A N 1
ATOM 1021 C CA . GLY A 1 130 ? -17.967 -3.305 6.879 1.00 95.31 130 GLY A CA 1
ATOM 1022 C C . GLY A 1 130 ? -16.582 -3.496 7.509 1.00 95.31 130 GLY A C 1
ATOM 1023 O O . GLY A 1 130 ? -16.216 -2.809 8.464 1.00 95.31 130 GLY A O 1
ATOM 1024 N N . GLU A 1 131 ? -15.796 -4.440 7.005 1.00 96.50 131 GLU A N 1
ATOM 1025 C CA . GLU A 1 131 ? -14.443 -4.738 7.454 1.00 96.50 131 GLU A CA 1
ATOM 1026 C C . GLU A 1 131 ? -13.414 -3.882 6.712 1.00 96.50 131 GLU A C 1
ATOM 1028 O O . GLU A 1 131 ? -13.553 -3.569 5.531 1.00 96.50 131 GLU A O 1
ATOM 1033 N N . ARG A 1 132 ? -12.337 -3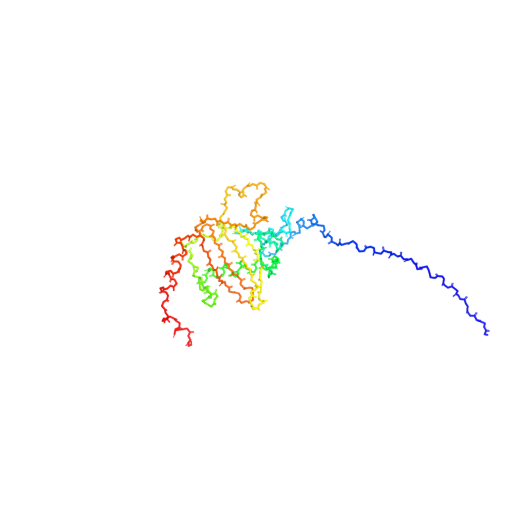.520 7.413 1.00 97.69 132 ARG A N 1
ATOM 1034 C CA . ARG A 1 132 ? -11.254 -2.702 6.857 1.00 97.69 132 ARG A CA 1
ATOM 1035 C C . ARG A 1 132 ? -10.369 -3.546 5.944 1.00 97.69 132 ARG A C 1
ATOM 1037 O O . ARG A 1 132 ? -9.720 -4.495 6.401 1.00 97.69 132 ARG A O 1
ATOM 1044 N N . VAL A 1 133 ? -10.301 -3.154 4.678 1.00 97.12 133 VAL A N 1
ATOM 1045 C CA . VAL A 1 133 ? -9.456 -3.769 3.656 1.00 97.12 133 VAL A CA 1
ATOM 1046 C C . VAL A 1 133 ? -8.438 -2.752 3.154 1.00 97.12 133 VAL A C 1
ATOM 1048 O O . VAL A 1 133 ? -8.755 -1.589 2.914 1.00 97.12 133 VAL A O 1
ATOM 1051 N N . ILE A 1 134 ? -7.192 -3.193 3.003 1.00 98.06 134 ILE A N 1
ATOM 1052 C CA . ILE A 1 134 ? -6.106 -2.401 2.430 1.00 98.06 134 ILE A CA 1
ATOM 1053 C C . ILE A 1 134 ? -5.808 -2.925 1.031 1.00 98.06 134 ILE A C 1
ATOM 1055 O O . ILE A 1 134 ? -5.358 -4.057 0.857 1.00 98.06 134 ILE A O 1
ATOM 1059 N N . GLY A 1 135 ? -6.042 -2.087 0.026 1.00 96.06 135 GLY A N 1
ATOM 1060 C CA . GLY A 1 135 ? -5.502 -2.286 -1.310 1.00 96.06 135 GLY A CA 1
ATOM 1061 C C . GLY A 1 135 ? -4.014 -1.953 -1.319 1.00 96.06 135 GLY A C 1
ATOM 1062 O O . GLY A 1 135 ? -3.625 -0.857 -0.913 1.00 96.06 135 GLY A O 1
ATOM 1063 N N . VAL A 1 136 ? -3.195 -2.890 -1.792 1.00 96.25 136 VAL A N 1
ATOM 1064 C CA . VAL A 1 136 ? -1.749 -2.718 -1.942 1.00 96.25 136 VAL A CA 1
ATOM 1065 C C . VAL A 1 136 ? -1.401 -2.786 -3.422 1.00 96.25 136 VAL A C 1
ATOM 1067 O O . VAL A 1 136 ? -1.496 -3.851 -4.035 1.00 96.25 136 VAL A O 1
ATOM 1070 N N . ASN A 1 137 ? -0.996 -1.658 -4.003 1.00 94.38 137 ASN A N 1
ATOM 1071 C CA . ASN A 1 137 ? -0.350 -1.660 -5.314 1.00 94.38 137 ASN A CA 1
ATOM 1072 C C . ASN A 1 137 ? 1.145 -1.890 -5.126 1.00 94.38 137 ASN A C 1
ATOM 1074 O O . ASN A 1 137 ? 1.787 -1.155 -4.378 1.00 94.38 137 ASN A O 1
ATOM 1078 N N . CYS A 1 138 ? 1.701 -2.836 -5.871 1.00 93.12 138 CYS A N 1
ATOM 1079 C CA . CYS A 1 138 ? 3.120 -3.145 -5.901 1.00 93.12 138 CYS A CA 1
ATOM 1080 C C . CYS A 1 138 ? 3.662 -2.912 -7.306 1.00 93.12 138 CYS A C 1
ATOM 1082 O O . CYS A 1 138 ? 3.167 -3.483 -8.278 1.00 93.12 138 CYS A O 1
ATOM 1084 N N . PHE A 1 139 ? 4.694 -2.081 -7.429 1.00 91.50 139 PHE A N 1
ATOM 1085 C CA . PHE A 1 139 ? 5.285 -1.763 -8.729 1.00 91.50 139 PHE A CA 1
ATOM 1086 C C . PHE A 1 139 ? 6.784 -1.523 -8.661 1.00 91.50 139 PHE A C 1
ATOM 1088 O O . PHE A 1 139 ? 7.285 -0.986 -7.678 1.00 91.50 139 PHE A O 1
ATOM 1095 N N . ARG A 1 140 ? 7.509 -1.882 -9.721 1.00 87.12 140 ARG A N 1
ATOM 1096 C CA . ARG A 1 140 ? 8.933 -1.548 -9.801 1.00 87.12 140 ARG A CA 1
ATOM 1097 C C . ARG A 1 140 ? 9.141 -0.059 -10.004 1.00 87.12 140 ARG A C 1
ATOM 1099 O O . ARG A 1 140 ? 8.307 0.649 -10.581 1.00 87.12 140 ARG A O 1
ATOM 1106 N N . HIS A 1 141 ? 10.311 0.378 -9.566 1.00 76.12 141 HIS A N 1
ATOM 1107 C CA . HIS A 1 141 ? 10.776 1.706 -9.878 1.00 76.12 141 HIS A CA 1
ATOM 1108 C C . HIS A 1 141 ? 11.003 1.902 -11.371 1.00 76.12 141 HIS A C 1
ATOM 1110 O O . HIS A 1 141 ? 11.609 1.068 -12.044 1.00 76.12 141 HIS A O 1
ATOM 1116 N N . THR A 1 142 ? 10.513 3.024 -11.882 1.00 70.25 142 THR A N 1
ATOM 1117 C CA . THR A 1 142 ? 10.764 3.477 -13.250 1.00 70.25 142 THR A CA 1
ATOM 1118 C C . THR A 1 142 ? 11.633 4.733 -13.231 1.00 70.25 142 THR A C 1
ATOM 1120 O O . THR A 1 142 ? 11.868 5.322 -12.175 1.00 70.25 142 THR A O 1
ATOM 1123 N N . LYS A 1 143 ? 12.163 5.148 -14.389 1.00 65.62 143 LYS A N 1
ATOM 1124 C CA . LYS A 1 143 ? 13.055 6.320 -14.472 1.00 65.62 143 LYS A CA 1
ATOM 1125 C C . LYS A 1 143 ? 12.379 7.600 -13.960 1.00 65.62 143 LYS A C 1
ATOM 1127 O O . LYS A 1 143 ? 13.039 8.451 -13.375 1.00 65.62 143 LYS A O 1
ATOM 1132 N N . GLU A 1 144 ? 11.063 7.692 -14.115 1.00 62.81 144 GLU A N 1
ATOM 1133 C CA . GLU A 1 144 ? 10.231 8.804 -13.652 1.00 62.81 144 GLU A CA 1
ATOM 1134 C C . GLU A 1 144 ? 10.155 8.892 -12.116 1.00 62.81 144 GLU A C 1
ATOM 1136 O O . GLU A 1 144 ? 9.854 9.954 -11.570 1.00 62.81 144 GLU A O 1
ATOM 1141 N N . ASP A 1 145 ? 10.463 7.805 -11.401 1.00 64.25 145 ASP A N 1
ATOM 1142 C CA . ASP A 1 145 ? 10.446 7.782 -9.937 1.00 64.25 145 ASP A CA 1
ATOM 1143 C C . ASP A 1 145 ? 11.699 8.438 -9.315 1.00 64.25 145 ASP A C 1
ATOM 1145 O O . ASP A 1 145 ? 11.702 8.697 -8.113 1.00 64.25 145 ASP A O 1
ATOM 1149 N N . PHE A 1 146 ? 12.733 8.749 -10.112 1.00 62.88 146 PHE A N 1
ATOM 1150 C CA . PHE A 1 146 ? 13.955 9.449 -9.670 1.00 62.88 146 PHE A CA 1
ATOM 1151 C C . PHE A 1 146 ? 13.843 10.981 -9.727 1.00 62.88 146 PHE A C 1
ATOM 1153 O O . PHE A 1 146 ? 14.818 11.692 -9.480 1.00 62.88 146 PHE A O 1
ATOM 1160 N N . HIS A 1 147 ? 12.672 11.516 -10.075 1.00 66.44 147 HIS A N 1
ATOM 1161 C CA . HIS A 1 147 ? 12.448 12.958 -10.091 1.00 66.44 147 HIS A CA 1
ATOM 1162 C C . HIS A 1 147 ? 12.381 13.511 -8.660 1.00 66.44 147 HIS A C 1
ATOM 1164 O O . HIS A 1 147 ? 11.950 12.826 -7.737 1.00 66.44 147 HIS A O 1
ATOM 1170 N N . SER A 1 148 ? 12.730 14.788 -8.477 1.00 61.00 148 SER A N 1
ATOM 1171 C CA . SER A 1 148 ? 12.688 15.476 -7.172 1.00 61.00 148 SER A CA 1
ATOM 1172 C C . SER A 1 148 ? 11.299 15.501 -6.517 1.00 61.00 148 SER A C 1
ATOM 1174 O O . SER A 1 148 ? 11.180 15.730 -5.317 1.00 61.00 148 SER A O 1
ATOM 1176 N N . SER A 1 149 ? 10.243 15.243 -7.293 1.00 67.81 149 SER A N 1
ATOM 1177 C CA . SER A 1 149 ? 8.870 15.078 -6.816 1.00 67.81 149 SER A CA 1
ATOM 1178 C C . SER A 1 149 ? 8.245 13.837 -7.468 1.00 67.81 149 SER A C 1
ATOM 1180 O O . SER A 1 149 ? 7.559 13.955 -8.491 1.00 67.81 149 SER A O 1
ATOM 1182 N N . PRO A 1 150 ? 8.505 12.633 -6.926 1.00 82.25 150 PRO A N 1
ATOM 1183 C CA . PRO A 1 150 ? 8.008 11.393 -7.503 1.00 82.25 150 PRO A CA 1
ATOM 1184 C C . PRO A 1 150 ? 6.479 11.347 -7.437 1.00 82.25 150 PRO A C 1
ATOM 1186 O O . PRO A 1 150 ? 5.886 11.389 -6.359 1.00 82.25 150 PRO A O 1
ATOM 1189 N N . GLN A 1 151 ? 5.820 11.239 -8.591 1.00 87.94 151 GLN A N 1
ATOM 1190 C CA . GLN A 1 151 ? 4.352 11.258 -8.669 1.00 87.94 151 GLN A CA 1
ATOM 1191 C C . GLN A 1 151 ? 3.705 10.092 -7.915 1.00 87.94 151 GLN A C 1
ATOM 1193 O O . GLN A 1 151 ? 2.628 10.253 -7.348 1.00 87.94 151 GLN A O 1
ATOM 1198 N N . TRP A 1 152 ? 4.379 8.944 -7.835 1.00 90.81 152 TRP A N 1
ATOM 1199 C CA . TRP A 1 152 ? 3.885 7.770 -7.116 1.00 90.81 152 TRP A CA 1
ATOM 1200 C C . TRP A 1 152 ? 3.756 7.991 -5.598 1.00 90.81 152 TRP A C 1
ATOM 1202 O O . TRP A 1 152 ? 2.993 7.289 -4.945 1.0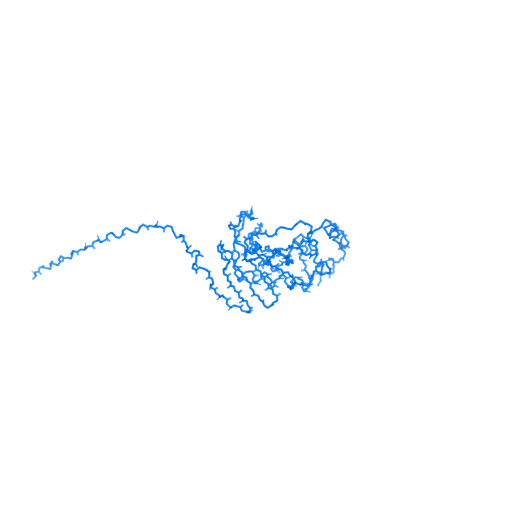0 90.81 152 TRP A O 1
ATOM 1212 N N . LEU A 1 153 ? 4.450 8.981 -5.022 1.00 93.25 153 LEU A N 1
ATOM 1213 C CA . LEU A 1 153 ? 4.254 9.368 -3.619 1.00 93.25 153 LEU A CA 1
ATOM 1214 C C . LEU A 1 153 ? 2.981 10.194 -3.412 1.00 93.25 153 LEU A C 1
ATOM 1216 O O . LEU A 1 153 ? 2.516 10.344 -2.288 1.00 93.25 153 LEU A O 1
ATOM 1220 N N . ARG A 1 154 ? 2.431 10.768 -4.485 1.00 91.94 154 ARG A N 1
ATOM 1221 C CA . ARG A 1 154 ? 1.341 11.751 -4.436 1.00 91.94 154 ARG A CA 1
ATOM 1222 C C . ARG A 1 154 ? 0.037 11.228 -5.021 1.00 91.94 154 ARG A C 1
ATOM 1224 O O . ARG A 1 154 ? -1.022 11.710 -4.642 1.00 91.94 154 ARG A O 1
ATOM 1231 N N . ARG A 1 155 ? 0.107 10.295 -5.967 1.00 91.12 155 ARG A N 1
ATOM 1232 C CA . ARG A 1 155 ? -1.009 9.835 -6.802 1.00 91.12 155 ARG A CA 1
ATOM 1233 C C . ARG A 1 155 ? -0.985 8.329 -6.951 1.00 91.12 155 ARG A C 1
ATOM 1235 O O . ARG A 1 155 ? 0.099 7.748 -7.008 1.00 91.12 155 ARG A O 1
ATOM 1242 N N . MET A 1 156 ? -2.157 7.709 -7.067 1.00 90.88 156 MET A N 1
ATOM 1243 C CA . MET A 1 156 ? -2.245 6.268 -7.317 1.00 90.88 156 MET A CA 1
ATOM 1244 C C . MET A 1 156 ? -1.547 5.937 -8.639 1.00 90.88 156 MET A C 1
ATOM 1246 O O . MET A 1 156 ? -1.804 6.559 -9.672 1.00 90.88 156 MET A O 1
ATOM 1250 N N . LYS A 1 157 ? -0.623 4.973 -8.613 1.00 88.44 157 LYS A N 1
ATOM 1251 C CA . LYS A 1 157 ? 0.093 4.540 -9.810 1.00 88.44 157 LYS A CA 1
ATOM 1252 C C . LYS A 1 157 ? -0.796 3.568 -10.570 1.00 88.44 157 LYS A C 1
ATOM 1254 O O . LYS A 1 157 ? -1.099 2.478 -10.092 1.00 88.44 157 LYS A O 1
ATOM 1259 N N . TYR A 1 158 ? -1.163 3.964 -11.779 1.00 80.62 158 TYR A N 1
ATOM 1260 C CA . TYR A 1 158 ? -1.833 3.112 -12.748 1.00 80.62 158 TYR A CA 1
ATOM 1261 C C . TYR A 1 158 ? -0.856 2.812 -13.875 1.00 80.62 158 TYR A C 1
ATOM 1263 O O . TYR A 1 158 ? -0.283 3.724 -14.470 1.00 80.62 158 TYR A O 1
ATOM 1271 N N . VAL A 1 159 ? -0.645 1.532 -14.161 1.00 74.88 159 VAL A N 1
ATOM 1272 C CA . VAL A 1 159 ? 0.217 1.090 -15.262 1.00 74.88 159 VAL A CA 1
ATOM 1273 C C . VAL A 1 159 ? -0.662 0.439 -16.320 1.00 74.88 159 VAL A C 1
ATOM 1275 O O . VAL A 1 159 ? -1.615 -0.260 -15.993 1.00 74.88 159 VAL A O 1
ATOM 1278 N N . LYS A 1 160 ? -0.366 0.670 -17.597 1.00 66.69 160 LYS A N 1
ATOM 1279 C CA . LYS A 1 160 ? -0.953 -0.089 -18.703 1.00 66.69 160 LYS A CA 1
ATOM 1280 C C . LYS A 1 160 ? 0.096 -1.101 -19.151 1.00 66.69 160 LYS A C 1
ATOM 1282 O O . LYS A 1 160 ? 1.198 -0.685 -19.483 1.00 66.69 160 LYS A O 1
ATOM 1287 N N . ASP A 1 161 ? -0.243 -2.389 -19.126 1.00 65.75 161 ASP A N 1
ATOM 1288 C CA . ASP A 1 161 ? 0.655 -3.483 -19.533 1.00 65.75 161 ASP A CA 1
ATOM 1289 C C . ASP A 1 161 ? 1.950 -3.581 -18.693 1.00 65.75 161 ASP A C 1
ATOM 1291 O O . ASP A 1 161 ? 3.074 -3.525 -19.188 1.00 65.75 161 ASP A O 1
ATOM 1295 N N . GLY A 1 162 ? 1.792 -3.678 -17.369 1.00 63.00 162 GLY A N 1
ATOM 1296 C CA . GLY A 1 162 ? 2.915 -3.726 -16.423 1.00 63.00 162 GLY A CA 1
ATOM 1297 C C . GLY A 1 162 ? 3.614 -5.087 -16.319 1.00 63.00 162 GLY A C 1
ATOM 1298 O O . GLY A 1 162 ? 4.688 -5.178 -15.723 1.00 63.00 162 GLY A O 1
ATOM 1299 N N . GLY A 1 163 ? 3.020 -6.141 -16.879 1.00 76.94 163 GLY A N 1
ATOM 1300 C CA . GLY A 1 163 ? 3.428 -7.527 -16.685 1.00 76.94 163 GLY A CA 1
ATOM 1301 C C . GLY A 1 163 ? 3.634 -7.857 -15.206 1.00 76.94 163 GLY A C 1
ATOM 1302 O O . GLY A 1 163 ? 2.918 -7.382 -14.328 1.00 76.94 163 GLY A O 1
ATOM 1303 N N . ASN A 1 164 ? 4.694 -8.608 -14.923 1.00 78.38 164 ASN A N 1
ATOM 1304 C CA . ASN A 1 164 ? 5.127 -8.930 -13.565 1.00 78.38 164 ASN A CA 1
ATOM 1305 C C . ASN A 1 164 ? 5.658 -7.722 -12.767 1.00 78.38 164 ASN A C 1
ATOM 1307 O O . ASN A 1 164 ? 5.874 -7.837 -11.564 1.00 78.38 164 ASN A O 1
ATOM 1311 N N . ARG A 1 165 ? 5.866 -6.554 -13.389 1.00 86.38 165 ARG A N 1
ATOM 1312 C CA . ARG A 1 165 ? 6.410 -5.352 -12.730 1.00 86.38 165 ARG A CA 1
ATOM 1313 C C . ARG A 1 165 ? 5.344 -4.471 -12.089 1.00 86.38 165 ARG A C 1
ATOM 1315 O O . ARG A 1 165 ? 5.704 -3.488 -11.446 1.00 86.38 165 ARG A O 1
ATOM 1322 N N . PHE A 1 166 ? 4.067 -4.817 -12.243 1.00 88.31 166 PHE A N 1
ATOM 1323 C CA . PHE A 1 166 ? 2.955 -4.191 -11.538 1.00 88.31 166 PHE A CA 1
ATOM 1324 C C . PHE A 1 166 ? 1.909 -5.241 -11.163 1.00 88.31 166 PHE A C 1
ATOM 1326 O O . PHE A 1 166 ? 1.401 -5.965 -12.022 1.00 88.31 166 PHE A O 1
ATOM 1333 N N . TRP A 1 167 ? 1.518 -5.264 -9.897 1.00 88.88 167 TRP A N 1
ATOM 1334 C CA . TRP A 1 167 ? 0.408 -6.076 -9.418 1.00 88.88 167 TRP A CA 1
ATOM 1335 C C . TRP A 1 167 ? -0.296 -5.396 -8.246 1.00 88.88 167 TRP A C 1
ATOM 1337 O O . TRP A 1 167 ? 0.242 -4.486 -7.618 1.00 88.88 167 TRP A O 1
ATOM 1347 N N . ARG A 1 168 ? -1.524 -5.829 -7.970 1.00 89.81 168 ARG A N 1
ATOM 1348 C CA . ARG A 1 168 ? -2.329 -5.370 -6.837 1.00 89.81 168 ARG A CA 1
ATOM 1349 C C . ARG A 1 168 ? -2.829 -6.565 -6.042 1.00 89.81 168 ARG A C 1
ATOM 1351 O O . ARG A 1 168 ? -3.079 -7.621 -6.620 1.00 89.81 168 ARG A O 1
ATOM 1358 N N . ILE A 1 169 ? -2.991 -6.381 -4.739 1.00 90.56 169 ILE A N 1
ATOM 1359 C CA . ILE A 1 169 ? -3.652 -7.325 -3.839 1.00 90.56 169 ILE A CA 1
ATOM 1360 C C . ILE A 1 169 ? -4.521 -6.569 -2.836 1.00 90.56 169 ILE A C 1
ATOM 1362 O O . ILE A 1 169 ? -4.273 -5.397 -2.552 1.00 90.56 169 ILE A O 1
ATOM 1366 N N . GLU A 1 170 ? -5.537 -7.232 -2.303 1.00 92.81 170 GLU A N 1
ATOM 1367 C CA . GLU A 1 170 ? -6.349 -6.726 -1.201 1.00 92.81 170 GLU A CA 1
ATOM 1368 C C . GLU A 1 170 ? -6.064 -7.531 0.063 1.00 92.81 170 GLU A C 1
ATOM 1370 O O . GLU A 1 170 ? -5.966 -8.758 0.017 1.00 92.81 170 GLU A O 1
ATOM 1375 N N . VAL A 1 171 ? -5.915 -6.832 1.187 1.00 94.38 171 VAL A N 1
ATOM 1376 C CA . VAL A 1 171 ? -5.578 -7.409 2.488 1.00 94.38 171 VAL A CA 1
ATOM 1377 C C . VAL A 1 171 ? -6.656 -7.041 3.495 1.00 94.38 171 VAL A C 1
ATOM 1379 O O . VAL A 1 171 ? -6.811 -5.875 3.851 1.00 94.38 171 VAL A O 1
ATOM 1382 N N . ASN A 1 172 ? -7.385 -8.034 3.990 1.00 95.12 172 ASN A N 1
ATOM 1383 C CA . ASN A 1 172 ? -8.381 -7.828 5.031 1.00 95.12 172 ASN A CA 1
ATOM 1384 C C . ASN A 1 172 ? -7.709 -7.846 6.413 1.00 95.12 172 ASN A C 1
ATOM 1386 O O . ASN A 1 172 ? -7.122 -8.849 6.835 1.00 95.12 172 ASN A O 1
ATOM 1390 N N . LEU A 1 173 ? -7.803 -6.728 7.138 1.00 96.25 173 LEU A N 1
ATOM 1391 C CA . LEU A 1 173 ? -7.110 -6.554 8.416 1.00 96.25 173 LEU A CA 1
ATOM 1392 C C . LEU A 1 173 ? -7.725 -7.372 9.553 1.00 96.25 173 LEU A C 1
ATOM 1394 O O . LEU A 1 173 ? -7.018 -7.679 10.517 1.00 96.25 173 LEU A O 1
ATOM 1398 N N . LYS A 1 174 ? -9.011 -7.723 9.463 1.00 95.19 174 LYS A N 1
ATOM 1399 C CA . LYS A 1 174 ? -9.718 -8.510 10.478 1.00 95.19 174 LYS A CA 1
ATOM 1400 C C . LYS A 1 174 ? -9.461 -9.998 10.289 1.00 95.19 174 LYS A C 1
ATOM 1402 O O . LYS A 1 174 ? -9.013 -10.659 11.222 1.00 95.19 174 LYS A O 1
ATOM 1407 N N . THR A 1 175 ? -9.689 -10.511 9.083 1.00 92.19 175 THR A N 1
ATOM 1408 C CA . THR A 1 175 ? -9.543 -11.943 8.786 1.00 92.19 175 THR A CA 1
ATOM 1409 C C . THR A 1 175 ? -8.088 -12.361 8.578 1.00 92.19 175 THR A C 1
ATOM 1411 O O . THR A 1 175 ? -7.789 -13.550 8.633 1.00 92.19 175 THR A O 1
ATOM 1414 N N . LYS A 1 176 ? -7.173 -11.398 8.377 1.00 92.12 176 LYS A N 1
ATOM 1415 C CA . LYS A 1 176 ? -5.753 -11.633 8.057 1.00 92.12 176 LYS A CA 1
ATOM 1416 C C . LYS A 1 176 ? -5.568 -12.419 6.757 1.00 92.12 176 LYS A C 1
ATOM 1418 O O . LYS A 1 176 ? -4.622 -13.192 6.625 1.00 92.12 176 LYS A O 1
ATOM 1423 N N . ARG A 1 177 ? -6.480 -12.228 5.802 1.00 87.69 177 ARG A N 1
ATOM 1424 C CA . ARG A 1 177 ? -6.471 -12.921 4.510 1.00 87.69 177 ARG A CA 1
ATOM 1425 C C . ARG A 1 177 ? -6.175 -11.941 3.391 1.00 87.69 177 ARG A C 1
ATOM 1427 O O . ARG A 1 177 ? -6.555 -10.771 3.455 1.00 87.69 177 ARG A O 1
ATOM 1434 N N . CYS A 1 178 ? -5.515 -12.454 2.364 1.00 87.88 178 CYS A N 1
ATOM 1435 C CA . CYS A 1 178 ? -5.331 -11.744 1.115 1.00 87.88 178 CYS A CA 1
ATOM 1436 C C . CYS A 1 178 ? -6.287 -12.282 0.055 1.00 87.88 178 CYS A C 1
ATOM 1438 O O . CYS A 1 178 ? -6.657 -13.457 0.093 1.00 87.88 178 CYS A O 1
ATOM 1440 N N . GLY A 1 179 ? -6.621 -11.446 -0.920 1.00 84.94 179 GLY A N 1
ATOM 1441 C CA . GLY A 1 179 ? -7.359 -11.864 -2.102 1.00 84.94 179 GLY A CA 1
ATOM 1442 C C . GLY A 1 179 ? -7.368 -10.794 -3.184 1.00 84.94 179 GLY A C 1
ATOM 1443 O O . GLY A 1 179 ? -6.595 -9.835 -3.124 1.00 84.94 179 GLY A O 1
ATOM 1444 N N . ARG A 1 180 ? -8.171 -11.019 -4.232 1.00 81.62 180 ARG A N 1
ATOM 1445 C CA . ARG A 1 180 ? -8.218 -10.177 -5.443 1.00 81.62 180 ARG A CA 1
ATOM 1446 C C . ARG A 1 180 ? -6.830 -9.804 -5.988 1.00 81.62 180 ARG A C 1
ATOM 1448 O O . ARG A 1 180 ? -6.613 -8.699 -6.480 1.00 81.62 180 ARG A O 1
ATOM 1455 N N . PHE A 1 181 ? -5.877 -10.736 -5.908 1.00 84.75 181 PHE A N 1
ATOM 1456 C CA . PHE A 1 181 ? -4.560 -10.567 -6.509 1.00 84.75 181 PHE A CA 1
ATOM 1457 C C . PHE A 1 181 ? -4.699 -10.473 -8.033 1.00 84.75 181 PHE A C 1
ATOM 1459 O O . PHE A 1 181 ? -5.385 -11.285 -8.664 1.00 84.75 181 PHE A O 1
ATOM 1466 N N . ARG A 1 182 ? -4.082 -9.448 -8.621 1.00 80.88 182 ARG A N 1
ATOM 1467 C CA . ARG A 1 182 ? -4.112 -9.172 -10.060 1.00 80.88 182 ARG A CA 1
ATOM 1468 C C . ARG A 1 182 ? -2.726 -8.724 -10.511 1.00 80.88 182 ARG A C 1
ATOM 1470 O O . ARG A 1 182 ? -2.227 -7.699 -10.051 1.00 80.88 182 ARG A O 1
ATOM 1477 N N . VAL A 1 183 ? -2.131 -9.468 -11.440 1.00 79.44 183 VAL A N 1
ATOM 1478 C CA . VAL A 1 183 ? -0.932 -9.053 -12.183 1.00 79.44 183 VAL A CA 1
ATOM 1479 C C . VAL A 1 183 ? -1.394 -8.389 -13.470 1.00 79.44 183 VAL A C 1
ATOM 1481 O O . VAL A 1 183 ? -2.258 -8.911 -14.174 1.00 79.44 183 VAL A O 1
ATOM 1484 N N . ASN A 1 184 ? -0.863 -7.212 -13.771 1.00 70.12 184 ASN A N 1
ATOM 1485 C CA . ASN A 1 184 ? -1.389 -6.403 -14.858 1.00 70.12 184 ASN A CA 1
ATOM 1486 C C . ASN A 1 184 ? -0.778 -6.813 -16.207 1.00 70.12 184 ASN A C 1
ATOM 1488 O O . ASN A 1 184 ? 0.342 -6.431 -16.516 1.00 70.12 184 ASN A O 1
ATOM 1492 N N . GLY A 1 185 ? -1.514 -7.576 -17.018 1.00 59.81 185 GLY A N 1
ATOM 1493 C CA . GLY A 1 185 ? -1.149 -7.927 -18.396 1.00 59.81 185 GLY A CA 1
ATOM 1494 C C . GLY A 1 185 ? -2.151 -8.905 -19.019 1.00 59.81 185 GLY A C 1
ATOM 1495 O O . GLY A 1 185 ? -2.544 -9.880 -18.377 1.00 59.81 185 GLY A O 1
ATOM 1496 N N . LEU A 1 186 ? -2.555 -8.672 -20.277 1.00 51.25 186 LEU A N 1
ATOM 1497 C CA . LEU A 1 186 ? -3.590 -9.466 -20.970 1.00 51.25 186 LEU A CA 1
ATOM 1498 C C . LEU A 1 186 ? -3.259 -10.971 -21.013 1.00 51.25 186 LEU A C 1
ATOM 1500 O O . LEU A 1 186 ? -4.137 -11.810 -20.818 1.00 51.25 186 LEU A O 1
ATOM 1504 N N . ALA A 1 187 ? -1.983 -11.316 -21.206 1.00 51.50 187 ALA A N 1
ATOM 1505 C CA . ALA A 1 187 ? -1.526 -12.705 -21.249 1.00 51.50 187 ALA A CA 1
ATOM 1506 C C . ALA A 1 187 ? -1.528 -13.392 -19.867 1.00 51.50 187 ALA A C 1
ATOM 1508 O O . ALA A 1 187 ? -1.749 -14.600 -19.776 1.00 51.50 187 ALA A O 1
ATOM 1509 N N . PHE A 1 188 ? -1.305 -12.636 -18.786 1.00 52.59 188 PHE A N 1
ATOM 1510 C CA . PHE A 1 188 ? -1.264 -13.179 -17.424 1.00 52.59 188 PHE A CA 1
ATOM 1511 C C . PHE A 1 188 ? -2.665 -13.418 -16.872 1.00 52.59 188 PHE A C 1
ATOM 1513 O O . PHE A 1 188 ? -2.905 -14.448 -16.248 1.00 52.59 188 PHE A O 1
ATOM 1520 N N . GLN A 1 189 ? -3.615 -12.533 -17.176 1.00 54.66 189 GLN A N 1
ATOM 1521 C CA . GLN A 1 189 ? -5.000 -12.698 -16.741 1.00 54.66 189 GLN A CA 1
ATOM 1522 C C . GLN A 1 189 ? -5.647 -13.949 -17.360 1.00 54.66 189 GLN A C 1
ATOM 1524 O O . GLN A 1 189 ? -6.290 -14.721 -16.652 1.00 54.66 189 GLN A O 1
ATOM 1529 N N . GLN A 1 190 ? -5.399 -14.223 -18.647 1.00 53.06 190 GLN A N 1
ATOM 1530 C CA . GLN A 1 190 ? -5.871 -15.456 -19.296 1.00 53.06 190 GLN A CA 1
ATOM 1531 C C . GLN A 1 190 ? -5.213 -16.717 -18.715 1.00 53.06 190 GLN A C 1
ATOM 1533 O O . GLN A 1 190 ? -5.881 -17.734 -18.537 1.00 53.06 190 GLN A O 1
ATOM 1538 N N . ARG A 1 191 ? -3.921 -16.654 -18.363 1.00 53.94 191 ARG A N 1
ATOM 1539 C CA . ARG A 1 191 ? -3.209 -17.777 -17.738 1.00 53.94 191 ARG A CA 1
ATOM 1540 C C . ARG A 1 191 ? -3.668 -18.042 -16.303 1.00 53.94 191 ARG A C 1
ATOM 1542 O O . ARG A 1 191 ? -3.768 -19.203 -15.926 1.00 53.94 191 ARG A O 1
ATOM 1549 N N . GLN A 1 192 ? -3.983 -17.012 -15.517 1.00 55.94 192 GLN A N 1
ATOM 1550 C CA . GLN A 1 192 ? -4.545 -17.193 -14.174 1.00 55.94 192 GLN A CA 1
ATOM 1551 C C . GLN A 1 192 ? -5.936 -17.828 -14.225 1.00 55.94 192 GLN A C 1
ATOM 1553 O O . GLN A 1 192 ? -6.1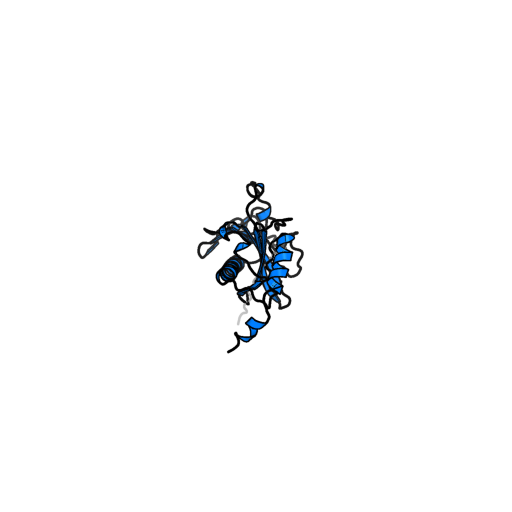96 -18.754 -13.463 1.00 55.94 192 GLN A O 1
ATOM 1558 N N . LEU A 1 193 ? -6.786 -17.411 -15.169 1.00 56.41 193 LEU A N 1
ATOM 1559 C CA . LEU A 1 193 ? -8.087 -18.048 -15.404 1.00 56.41 193 LEU A CA 1
ATOM 1560 C C . LEU A 1 193 ? -7.939 -19.513 -15.849 1.00 56.41 193 LEU A C 1
ATOM 1562 O O . LEU A 1 193 ? -8.681 -20.376 -15.388 1.00 56.41 193 LEU A O 1
ATOM 1566 N N . PHE A 1 194 ? -6.952 -19.809 -16.699 1.00 55.81 194 PHE A N 1
ATOM 1567 C CA . PHE A 1 194 ? -6.641 -21.177 -17.118 1.00 55.81 194 PHE A CA 1
ATOM 1568 C C . PHE A 1 194 ? -6.072 -22.034 -15.974 1.00 55.81 194 PHE A C 1
ATOM 1570 O O . PHE A 1 194 ? -6.467 -23.176 -15.802 1.00 55.81 194 PHE A O 1
ATOM 1577 N N . ASN A 1 195 ? -5.178 -21.500 -15.143 1.00 54.34 195 ASN A N 1
ATOM 1578 C CA . ASN A 1 195 ? -4.622 -22.241 -14.009 1.00 54.34 195 ASN A CA 1
ATOM 1579 C C . ASN A 1 195 ? -5.666 -22.468 -12.904 1.00 54.34 195 ASN A C 1
ATOM 1581 O O . ASN A 1 195 ? -5.694 -23.542 -12.309 1.00 54.34 195 ASN A O 1
ATOM 1585 N N . ALA A 1 196 ? -6.547 -21.493 -12.656 1.00 54.69 196 ALA A N 1
ATOM 1586 C CA . ALA A 1 196 ? -7.653 -21.629 -11.711 1.00 54.69 196 ALA A CA 1
ATOM 1587 C C . ALA A 1 196 ? -8.660 -22.708 -12.147 1.00 54.69 196 ALA A C 1
ATOM 1589 O O . ALA A 1 196 ? -9.170 -23.436 -11.302 1.00 54.69 196 ALA A O 1
ATOM 1590 N N . SER A 1 197 ? -8.893 -22.878 -13.454 1.00 52.53 197 SER A N 1
ATOM 1591 C CA . SER A 1 197 ? -9.768 -23.940 -13.976 1.00 52.53 197 SER A CA 1
ATOM 1592 C C . SER A 1 197 ? -9.132 -25.338 -13.966 1.00 52.53 197 SER A C 1
ATOM 1594 O O . SER A 1 197 ? -9.845 -26.334 -14.099 1.00 52.53 197 SER A O 1
ATOM 1596 N N . LEU A 1 198 ? -7.813 -25.438 -13.760 1.00 51.62 198 LEU A N 1
ATOM 1597 C CA . LEU A 1 198 ? -7.090 -26.707 -13.612 1.00 51.62 198 LEU A CA 1
ATOM 1598 C C . LEU A 1 198 ? -7.030 -27.223 -12.162 1.00 51.62 198 LEU A C 1
ATOM 1600 O O . LEU A 1 198 ? -6.698 -28.395 -11.955 1.00 51.62 198 LEU A O 1
ATOM 1604 N N . VAL A 1 199 ? -7.371 -26.401 -11.159 1.00 51.06 199 VAL A N 1
ATOM 1605 C CA . VAL A 1 199 ? -7.532 -26.859 -9.768 1.00 51.06 199 VAL A CA 1
ATOM 1606 C C . VAL A 1 199 ? -8.822 -27.679 -9.686 1.00 51.06 199 VAL A C 1
ATOM 1608 O O . VAL A 1 199 ? -9.930 -27.148 -9.657 1.00 51.06 199 VAL A O 1
ATOM 1611 N N . ARG A 1 200 ? -8.687 -29.009 -9.717 1.00 43.81 200 ARG A N 1
ATOM 1612 C CA . ARG A 1 200 ? -9.828 -29.934 -9.701 1.00 43.81 200 ARG A CA 1
ATOM 1613 C C . ARG A 1 200 ? -10.547 -29.898 -8.340 1.00 43.81 200 ARG A C 1
ATOM 1615 O O . ARG A 1 200 ? -9.871 -29.933 -7.315 1.00 43.81 200 ARG A O 1
ATOM 1622 N N . PRO A 1 201 ? -11.892 -29.994 -8.294 1.00 46.31 201 PRO A N 1
ATOM 1623 C CA . PRO A 1 201 ? -12.675 -30.055 -7.047 1.00 46.31 201 PRO A CA 1
ATOM 1624 C C . PRO A 1 201 ? -12.353 -31.226 -6.096 1.00 46.31 201 PRO A C 1
ATOM 1626 O O . PRO A 1 201 ? -12.907 -31.300 -5.005 1.00 46.31 201 PRO A O 1
ATOM 1629 N N . GLN A 1 202 ? -11.486 -32.163 -6.490 1.00 43.31 202 GLN A N 1
ATOM 1630 C CA . GLN A 1 202 ? -11.196 -33.381 -5.726 1.00 43.31 202 GLN A CA 1
ATOM 1631 C C . GLN A 1 202 ? -10.221 -33.181 -4.552 1.00 43.31 202 GLN A C 1
ATOM 1633 O O . GLN A 1 202 ? -10.085 -34.089 -3.737 1.00 43.31 202 GLN A O 1
ATOM 1638 N N . ASP A 1 203 ? -9.582 -32.013 -4.420 1.00 46.47 203 ASP A N 1
ATOM 1639 C CA . ASP A 1 203 ? -8.700 -31.715 -3.276 1.00 46.47 203 ASP A CA 1
ATOM 1640 C C . ASP A 1 203 ? -9.420 -31.033 -2.094 1.00 46.47 203 ASP A C 1
ATOM 1642 O O . ASP A 1 203 ? -8.857 -30.930 -1.005 1.00 46.47 203 ASP A O 1
ATOM 1646 N N . LEU A 1 204 ? -10.695 -30.649 -2.246 1.00 45.97 204 LEU A N 1
ATOM 1647 C CA . LEU A 1 204 ? -11.513 -30.097 -1.152 1.00 45.97 204 LEU A CA 1
ATOM 1648 C C . LEU A 1 204 ? -12.080 -31.177 -0.214 1.00 45.97 204 LEU A C 1
ATOM 1650 O O . LEU A 1 204 ? -12.368 -30.894 0.946 1.00 45.97 204 LEU A O 1
ATOM 1654 N N . SER A 1 205 ? -12.191 -32.429 -0.669 1.00 41.09 205 SER A N 1
ATOM 1655 C CA . SER A 1 205 ? -12.731 -33.535 0.138 1.00 41.09 205 SER A CA 1
ATOM 1656 C C . SER A 1 205 ? -11.705 -34.191 1.071 1.00 41.09 205 SER A C 1
ATOM 1658 O O . SER A 1 205 ? -12.031 -35.176 1.724 1.00 41.09 205 SER A O 1
ATOM 1660 N N . LYS A 1 206 ? -10.458 -33.698 1.114 1.00 46.41 206 LYS A N 1
ATOM 1661 C CA . LYS A 1 206 ? -9.385 -34.232 1.977 1.00 46.41 206 LYS A CA 1
ATOM 1662 C C . LYS A 1 206 ? -8.975 -33.300 3.122 1.00 46.41 206 LYS A C 1
ATOM 1664 O O . LYS A 1 206 ? -8.089 -33.655 3.889 1.00 46.41 206 LYS A O 1
ATOM 1669 N N . MET A 1 207 ? -9.603 -32.129 3.250 1.00 46.41 207 MET A N 1
ATOM 1670 C CA . MET A 1 207 ? -9.301 -31.146 4.305 1.00 46.41 207 MET A CA 1
ATOM 1671 C C . MET A 1 207 ? -10.380 -31.056 5.397 1.00 46.41 207 MET A C 1
ATOM 1673 O O . MET A 1 207 ? -10.338 -30.161 6.233 1.00 46.41 207 MET A O 1
ATOM 1677 N N . THR A 1 208 ? -11.336 -31.986 5.416 1.00 45.59 208 THR A N 1
ATOM 1678 C CA . THR A 1 208 ? -12.296 -32.161 6.517 1.00 45.59 208 THR A CA 1
ATOM 1679 C C . THR A 1 208 ? -12.239 -33.595 7.037 1.00 45.59 208 THR A C 1
ATOM 1681 O O . THR A 1 208 ? -13.067 -34.431 6.692 1.00 45.59 208 THR A O 1
ATOM 1684 N N . THR A 1 209 ? -11.235 -33.860 7.872 1.00 42.25 209 THR A N 1
ATOM 1685 C CA . THR A 1 209 ? -11.249 -34.888 8.927 1.00 42.25 209 THR A CA 1
ATOM 1686 C C . THR A 1 209 ? -10.345 -34.432 10.052 1.00 42.25 209 THR A C 1
ATOM 1688 O O . THR A 1 209 ? -9.237 -33.952 9.722 1.00 42.25 209 THR A O 1
#

Foldseek 3Di:
DDDDDDDDDDPPDPPPPPPDDPPPPPVVQADPFDDDPQKTWGAQPPANKIWIDHPQAIEIFAACPAPQNPAPQWHGDDPVRVVLQVVLVVVCVVVQDADVVQPDDRPDVVQADPQSQWYWYWIWGADPVRFIKIKIKTAGDDPQCPDPRRCVNHHPDDDAARGNRIWIWMATSPVSHIDPIDGHHPVVVVVRVVVVVVPDPPVVVPPPD

Radius of gyration: 24.94 Å; chains: 1; bounding box: 43×79×86 Å

Sequence (209 aa):
MLFRLFSALLLIGCVSCSLSDPKEDYHALAAKEIKEKGFIASGVLGTPNVLIQAEDFTGVIIDKGNKDIVDDSAFTPTVEEAILAENIMRNCFDINTVDYAFDSAYINKREIEPLMEYRRQYSGFYNEEGERVIGVNCFRHTKEDFHSSPQWLRRMKYVKDGGNRFWRIEVNLKTKRCGRFRVNGLAFQQRQLFNASLVRPQDLSKMTT

Secondary structure (DSSP, 8-state):
-------------------------TTTTTT--EEETTEEEEE-TTSS-EEEE-SS-EEEEPPTT-TT---TTEE---HHHHHHHHHHHHHHHHTT---TTTT-----GGGS--GGGEEEEEEEEE-TTS-EEEEEEEEE--GGGGSSS-GGGTS----SS-EEEEEEEEEETTTTEEEEEEEE-HHHHHHHHHHHHHS-GGGGGGS--